Protein AF-T0V7M7-F1 (afdb_monomer)

pLDDT: mean 83.99, std 13.99, range [36.91, 98.12]

Mean predicted aligned error: 7.49 Å

Radius of gyration: 18.36 Å; Cα contacts (8 Å, |Δi|>4): 320; chains: 1; bounding box: 48×36×62 Å

Sequence (228 aa):
MPVDKNKKIEKILNAPTLNLLISVNSKTVDKVRDPITNQTSIHLETGTIHIENFDANKDYFKLRVLKMLDLLILLVGKKNQYRLSEEEAINCLVEFSIKQYAELMGKSKPASISTKKNVRRIIEEALSLLNDLSISTTEKRKSEIKEFKDMKLIEEFKCKKGVYTVQLTEKFVRYLITSYVTNFPLRLFKIDERSKNVYSLAKKLVYHQSINNNRKKKFMKSYQLNLY

Foldseek 3Di:
DADDPPDQKAKFQDFPVLLCLLVDDLVPFDWDADPPQRWIWTDDPFWIKIFRPDDSVDDLSQPLLSLLVRVLRRQQPVQDAAPDDPPDDGDQKGKDFLLRLCVLQVHPPSVDPVSSVVSVVSNVSSVVSLQRIFMWGWDDQPNDTDTQPGQRFWPDWDADPRMIMTGGDPSNSVSRRSGDMFIDRSCLSNDDSVPSVVSSVVSVVRVVVSVVVVVVVVVVVVVVVPPD

Nearest PDB structures (foldseek):
  7n85-assembly1_Y  TM=4.579E-01  e=3.543E+00  Saccharomyces cerevisiae
  8i8h-assembly1_B  TM=4.357E-01  e=2.979E+00  Streptosporangium roseum
  9hcj-assembly1_W0  TM=3.801E-01  e=4.213E+00  Dictyostelium discoideum
  5h4e-assembly1_A  TM=4.230E-01  e=8.927E+00  Clostridium beijerinckii NCIMB 8052

Solvent-accessible surface area (backbone atoms only — not comparable to full-atom values): 12870 Å² total; per-residue (Å²): 117,85,79,63,90,82,56,62,59,42,68,24,52,46,48,74,67,69,61,51,49,68,74,49,45,86,88,77,53,71,71,50,71,42,88,86,78,48,31,33,34,35,79,53,99,52,32,34,41,37,27,52,76,67,51,94,90,57,70,73,58,40,55,67,30,53,50,47,52,54,50,53,43,33,47,39,51,71,68,39,73,73,64,66,61,94,85,55,91,77,62,44,72,39,60,51,36,56,50,58,52,29,54,50,45,58,46,77,62,42,85,38,69,67,44,44,54,53,50,49,54,53,50,53,55,27,51,55,50,45,46,32,28,26,38,26,37,59,46,79,56,93,93,43,78,47,78,44,73,71,32,40,45,39,75,51,73,50,76,58,98,59,32,38,43,38,34,3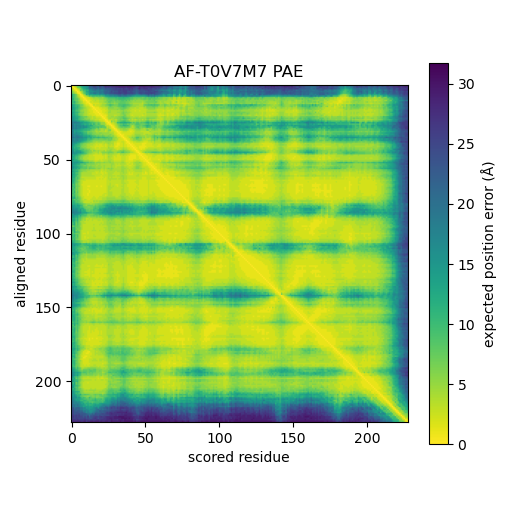6,26,64,66,37,49,55,56,40,38,65,32,50,79,31,71,39,54,54,67,62,54,44,56,59,73,92,43,51,66,57,53,44,52,53,53,51,50,44,50,54,52,39,53,52,54,53,50,54,52,49,55,58,53,56,59,66,70,74,74,120

Secondary structure (DSSP, 8-state):
-PPPTT-SEEEEEE-HHHHHTTT--TTTS--EE-TTT--EEEEETTEEEEETT--TT--TTSHHHHHHHHHHHHHHHHHS-SS--SSS----EEEEEHHHHHHHTT-S-TTSHHHHHHHHHHHHHHHHHHHTEEEEEEEEETTEEEEEEEEESEEEEEEETTEEEEEE-HHHHHHHHTSEEEEEEGGGGGS-GGGHHHHHHHHHHHHHHHHHHHHHHHHHHHHHTT--

Structure (mmCIF, N/CA/C/O backbone):
data_AF-T0V7M7-F1
#
_entry.id   AF-T0V7M7-F1
#
loop_
_atom_site.group_PDB
_atom_site.id
_atom_site.type_symbol
_atom_site.label_atom_id
_atom_site.label_alt_id
_atom_site.label_comp_id
_atom_site.label_asym_id
_atom_site.label_entity_id
_atom_site.label_seq_id
_atom_site.pdbx_PDB_ins_code
_atom_site.Cartn_x
_atom_site.Cartn_y
_atom_site.Cartn_z
_atom_site.occupancy
_atom_site.B_iso_or_equiv
_atom_site.auth_seq_id
_atom_site.auth_comp_id
_atom_site.auth_asym_id
_atom_site.auth_atom_id
_atom_site.pdbx_PDB_model_num
ATOM 1 N N . MET A 1 1 ? -14.628 7.558 -3.159 1.00 42.59 1 MET A N 1
ATOM 2 C CA . MET A 1 1 ? -15.731 6.831 -3.848 1.00 42.59 1 MET A CA 1
ATOM 3 C C . MET A 1 1 ? -16.141 5.607 -3.027 1.00 42.59 1 MET A C 1
ATOM 5 O O . MET A 1 1 ? -15.259 5.023 -2.405 1.00 42.59 1 MET A O 1
ATOM 9 N N . PRO A 1 2 ? -17.428 5.220 -2.962 1.00 46.72 2 PRO A N 1
ATOM 10 C CA . PRO A 1 2 ? -17.862 4.080 -2.158 1.00 46.72 2 PRO A CA 1
ATOM 11 C C . PRO A 1 2 ? -17.407 2.753 -2.781 1.00 46.72 2 PRO A C 1
ATOM 13 O O . PRO A 1 2 ? -17.473 2.551 -3.991 1.00 46.72 2 PRO A O 1
ATOM 16 N N . VAL A 1 3 ? -16.925 1.842 -1.939 1.00 53.56 3 VAL A N 1
ATOM 17 C CA . VAL A 1 3 ? -16.780 0.430 -2.297 1.00 53.56 3 VAL A CA 1
ATOM 18 C C . VAL A 1 3 ? -18.189 -0.165 -2.294 1.00 53.56 3 VAL A C 1
ATOM 20 O O . VAL A 1 3 ? -18.868 -0.100 -1.269 1.00 53.56 3 VAL A O 1
ATOM 23 N N . ASP A 1 4 ? -18.650 -0.680 -3.434 1.00 53.62 4 ASP A N 1
ATOM 24 C CA . ASP A 1 4 ? -19.973 -1.299 -3.552 1.00 53.62 4 ASP A CA 1
ATOM 25 C C . ASP A 1 4 ? -20.059 -2.529 -2.632 1.00 53.62 4 ASP A C 1
ATOM 27 O O . ASP A 1 4 ? -19.263 -3.465 -2.736 1.00 53.62 4 ASP A O 1
ATOM 31 N N . LYS A 1 5 ? -21.027 -2.514 -1.707 1.00 50.75 5 LYS A N 1
ATOM 32 C CA . LYS A 1 5 ? -21.219 -3.553 -0.685 1.00 50.75 5 LYS A CA 1
ATOM 33 C C . LYS A 1 5 ? -21.662 -4.893 -1.281 1.00 50.75 5 LYS A C 1
ATOM 35 O O . LYS A 1 5 ? -21.423 -5.928 -0.658 1.00 50.75 5 LYS A O 1
ATOM 40 N N . ASN A 1 6 ? -22.244 -4.884 -2.482 1.00 51.81 6 ASN A N 1
ATOM 41 C CA . ASN A 1 6 ? -22.719 -6.085 -3.173 1.00 51.81 6 ASN A CA 1
ATOM 42 C C . ASN A 1 6 ? -21.652 -6.700 -4.083 1.00 51.81 6 ASN A C 1
ATOM 44 O O . ASN A 1 6 ? -21.717 -7.886 -4.426 1.00 51.81 6 ASN A O 1
ATOM 48 N N . LYS A 1 7 ? -20.627 -5.924 -4.440 1.00 62.34 7 LYS A N 1
ATOM 49 C CA . LYS A 1 7 ? -19.586 -6.367 -5.355 1.00 62.34 7 LYS A CA 1
ATOM 50 C C . LYS A 1 7 ? -18.553 -7.214 -4.615 1.00 62.34 7 LYS A C 1
ATOM 52 O O . LYS A 1 7 ? -17.695 -6.727 -3.890 1.00 62.34 7 LYS A O 1
ATOM 57 N N . LYS A 1 8 ? -18.638 -8.535 -4.789 1.00 79.31 8 LYS A N 1
ATOM 58 C CA . LYS A 1 8 ? -17.753 -9.501 -4.107 1.00 79.31 8 LYS A CA 1
ATOM 59 C C . LYS A 1 8 ? -16.315 -9.486 -4.649 1.00 79.31 8 LYS A C 1
ATOM 61 O O . LYS A 1 8 ? -15.401 -9.915 -3.943 1.00 79.31 8 LYS A O 1
ATOM 66 N N . ILE A 1 9 ? -16.124 -9.011 -5.882 1.00 83.19 9 ILE A N 1
ATOM 67 C CA . ILE A 1 9 ? -14.866 -9.059 -6.636 1.00 83.19 9 ILE A CA 1
ATOM 68 C C . ILE A 1 9 ? -14.665 -7.729 -7.371 1.00 83.19 9 ILE A C 1
ATOM 70 O O . ILE A 1 9 ? -15.547 -7.287 -8.104 1.00 83.19 9 ILE A O 1
ATOM 74 N N . GLU A 1 10 ? -13.492 -7.122 -7.217 1.00 86.81 10 GLU A N 1
ATOM 75 C CA . GLU A 1 10 ? -13.081 -5.905 -7.925 1.00 86.81 10 GLU A CA 1
ATOM 76 C C . GLU A 1 10 ? -11.867 -6.161 -8.814 1.00 86.81 10 GLU A C 1
ATOM 78 O O . GLU A 1 10 ? -11.144 -7.131 -8.620 1.00 86.81 10 GLU A O 1
ATOM 83 N N . LYS A 1 11 ? -11.615 -5.290 -9.792 1.00 85.50 11 LYS A N 1
ATOM 84 C CA . LYS A 1 11 ? -10.356 -5.321 -10.545 1.00 85.50 11 LYS A CA 1
ATOM 85 C C . LYS A 1 11 ? -9.286 -4.554 -9.768 1.00 85.50 11 LYS A C 1
ATOM 87 O O . LYS A 1 11 ? -9.529 -3.423 -9.358 1.00 85.50 11 LYS A O 1
ATOM 92 N N . ILE A 1 12 ? -8.118 -5.161 -9.588 1.00 87.25 12 ILE A N 1
ATOM 93 C CA . ILE A 1 12 ? -6.934 -4.538 -8.989 1.00 87.25 12 ILE A CA 1
ATOM 94 C C . ILE A 1 12 ? -5.750 -4.636 -9.952 1.00 87.25 12 ILE A C 1
ATOM 96 O O . ILE A 1 12 ? -5.637 -5.597 -10.723 1.00 87.25 12 ILE A O 1
ATOM 100 N N . LEU A 1 13 ? -4.865 -3.646 -9.896 1.00 86.56 13 LEU A N 1
ATOM 101 C CA . LEU A 1 13 ? -3.589 -3.675 -10.599 1.00 86.56 13 LEU A CA 1
ATOM 102 C C . LEU A 1 13 ? -2.659 -4.666 -9.891 1.00 86.56 13 LEU A C 1
ATOM 104 O O . LEU A 1 13 ? -2.555 -4.682 -8.668 1.00 86.56 13 LEU A O 1
ATOM 108 N N . ASN A 1 14 ? -2.027 -5.535 -10.668 1.00 82.69 14 ASN A N 1
ATOM 109 C CA . ASN A 1 14 ? -1.188 -6.620 -10.189 1.00 82.69 14 ASN A CA 1
ATOM 110 C C . ASN A 1 14 ? 0.231 -6.451 -10.724 1.00 82.69 14 ASN A C 1
ATOM 112 O O . ASN A 1 14 ? 0.528 -6.832 -11.862 1.00 82.69 14 ASN A O 1
ATOM 116 N N . ALA A 1 15 ? 1.078 -5.890 -9.873 1.00 84.31 15 ALA A N 1
ATOM 117 C CA . ALA A 1 15 ? 2.491 -5.703 -10.121 1.00 84.31 15 ALA A CA 1
ATOM 118 C C . ALA A 1 15 ? 3.285 -6.853 -9.459 1.00 84.31 15 ALA A C 1
ATOM 120 O O . ALA A 1 15 ? 3.221 -6.980 -8.232 1.00 84.31 15 ALA A O 1
ATOM 121 N N . PRO A 1 16 ? 3.990 -7.706 -10.231 1.00 80.81 16 PRO A N 1
ATOM 122 C CA . PRO A 1 16 ? 4.686 -8.894 -9.728 1.00 80.81 16 PRO A CA 1
ATOM 123 C C . PRO A 1 16 ? 5.545 -8.651 -8.485 1.00 80.81 16 PRO A C 1
ATOM 125 O O . PRO A 1 16 ? 5.380 -9.362 -7.494 1.00 80.81 16 PRO A O 1
ATOM 128 N N . THR A 1 17 ? 6.378 -7.612 -8.486 1.00 85.62 17 THR A N 1
ATOM 129 C CA . THR A 1 17 ? 7.283 -7.324 -7.363 1.00 85.62 17 THR A CA 1
ATOM 130 C C . THR A 1 17 ? 6.529 -6.938 -6.089 1.00 85.62 17 THR A C 1
ATOM 132 O O . THR A 1 17 ? 6.938 -7.315 -4.992 1.00 85.62 17 THR A O 1
ATOM 135 N N . LEU A 1 18 ? 5.356 -6.295 -6.195 1.00 87.38 18 LEU A N 1
ATOM 136 C CA . LEU A 1 18 ? 4.535 -5.971 -5.016 1.00 87.38 18 LEU A CA 1
ATOM 137 C C . LEU A 1 18 ? 3.955 -7.219 -4.333 1.00 87.38 18 LEU A C 1
ATOM 139 O O . LEU A 1 18 ? 3.608 -7.184 -3.151 1.00 87.38 18 LEU A O 1
ATOM 143 N N . ASN A 1 19 ? 3.870 -8.340 -5.048 1.00 84.06 19 ASN A N 1
ATOM 144 C CA . ASN A 1 19 ? 3.378 -9.596 -4.485 1.00 84.06 19 ASN A CA 1
ATOM 145 C C . ASN A 1 19 ? 4.420 -10.270 -3.593 1.00 84.06 19 ASN A C 1
ATOM 147 O O . ASN A 1 19 ? 4.052 -10.994 -2.666 1.00 84.06 19 ASN A O 1
ATOM 151 N N . LEU A 1 20 ? 5.703 -9.996 -3.835 1.00 84.88 20 LEU A N 1
ATOM 152 C CA . LEU A 1 20 ? 6.812 -10.515 -3.039 1.00 84.88 20 LEU A CA 1
ATOM 153 C C . LEU A 1 20 ? 6.876 -9.866 -1.650 1.00 84.88 20 LEU A C 1
ATOM 155 O O . LEU A 1 20 ? 7.352 -10.495 -0.707 1.00 84.88 20 LEU A O 1
ATOM 159 N N . LEU A 1 21 ? 6.303 -8.666 -1.478 1.00 86.31 21 LEU A N 1
ATOM 160 C CA . LEU A 1 21 ? 6.247 -7.963 -0.186 1.00 86.31 21 LEU A CA 1
ATOM 161 C C . LEU A 1 21 ? 5.570 -8.788 0.915 1.00 86.31 21 LEU A C 1
ATOM 163 O O . LEU A 1 21 ? 5.859 -8.638 2.097 1.00 86.31 21 LEU A O 1
ATOM 167 N N . ILE A 1 22 ? 4.661 -9.683 0.531 1.00 81.69 22 ILE A N 1
ATOM 168 C CA . ILE A 1 22 ? 3.911 -10.528 1.460 1.00 81.69 22 ILE A CA 1
ATOM 169 C C . ILE A 1 22 ? 4.810 -11.597 2.098 1.00 81.69 22 ILE A C 1
ATOM 171 O O . ILE A 1 22 ? 4.582 -11.994 3.243 1.00 81.69 22 ILE A O 1
ATOM 175 N N . SER A 1 23 ? 5.807 -12.082 1.354 1.00 78.12 23 SER A N 1
ATOM 176 C CA . SER A 1 23 ? 6.786 -13.067 1.824 1.00 78.12 23 SER A CA 1
ATOM 177 C C . SER A 1 23 ? 7.929 -12.448 2.620 1.00 78.12 23 SER A C 1
ATOM 179 O O . SER A 1 23 ? 8.671 -13.189 3.259 1.00 78.12 23 SER A O 1
ATOM 181 N N . VAL A 1 24 ? 8.066 -11.119 2.627 1.00 82.75 24 VAL A N 1
ATOM 182 C CA . VAL A 1 24 ? 9.133 -10.464 3.382 1.00 82.75 24 VAL A CA 1
ATOM 183 C C . VAL A 1 24 ? 8.863 -10.605 4.876 1.00 82.75 24 VAL A C 1
ATOM 185 O O . VAL A 1 24 ? 7.857 -10.132 5.419 1.00 82.75 24 VAL A O 1
ATOM 188 N N . ASN A 1 25 ? 9.796 -11.263 5.554 1.00 75.50 25 ASN A N 1
ATOM 189 C CA . ASN A 1 25 ? 9.879 -11.272 7.000 1.00 75.50 25 ASN A CA 1
ATOM 190 C C . ASN A 1 25 ? 11.030 -10.358 7.417 1.00 75.50 25 ASN A C 1
ATOM 192 O O . ASN A 1 25 ? 12.201 -10.708 7.280 1.00 75.50 25 ASN A O 1
ATOM 196 N N . SER A 1 26 ? 10.682 -9.188 7.949 1.00 67.31 26 SER A N 1
ATOM 197 C CA . SER A 1 26 ? 11.634 -8.170 8.400 1.00 67.31 26 SER A CA 1
ATOM 198 C C . SER A 1 26 ? 12.638 -8.699 9.427 1.00 67.31 26 SER A C 1
ATOM 200 O O . SER A 1 26 ? 13.734 -8.160 9.521 1.00 67.31 26 SER A O 1
ATOM 202 N N . LYS A 1 27 ? 12.332 -9.780 10.154 1.00 68.56 27 LYS A N 1
ATOM 203 C CA . LYS A 1 27 ? 13.257 -10.377 11.129 1.00 68.56 27 LYS A CA 1
ATOM 204 C C . LYS A 1 27 ? 14.326 -11.269 10.507 1.00 68.56 27 LYS A C 1
ATOM 206 O O . LYS A 1 27 ? 15.411 -11.358 11.061 1.00 68.56 27 LYS A O 1
ATOM 211 N N . THR A 1 28 ? 14.023 -11.927 9.392 1.00 69.12 28 THR A N 1
ATOM 212 C CA . THR A 1 28 ? 14.885 -12.978 8.823 1.00 69.12 28 THR A CA 1
ATOM 213 C C . THR A 1 28 ? 15.477 -12.608 7.475 1.00 69.12 28 THR A C 1
ATOM 215 O O . THR A 1 28 ? 16.333 -13.329 6.987 1.00 69.12 28 THR A O 1
ATOM 218 N N . VAL A 1 29 ? 14.996 -11.538 6.842 1.00 79.50 29 VAL A N 1
ATOM 219 C CA . VAL A 1 29 ? 15.519 -11.107 5.548 1.00 79.50 29 VAL A CA 1
ATOM 220 C C . VAL A 1 29 ? 16.840 -10.365 5.718 1.00 79.50 29 VAL A C 1
ATOM 222 O O . VAL A 1 29 ? 16.970 -9.537 6.633 1.00 79.50 29 VAL A O 1
ATOM 225 N N . ASP A 1 30 ? 17.779 -10.638 4.817 1.00 81.50 30 ASP A N 1
ATOM 226 C CA . ASP A 1 30 ? 19.033 -9.901 4.716 1.00 81.50 30 ASP A CA 1
ATOM 227 C C . ASP A 1 30 ? 18.761 -8.431 4.395 1.00 81.50 30 ASP A C 1
ATOM 229 O O . ASP A 1 30 ? 17.863 -8.083 3.619 1.00 81.50 30 ASP A O 1
ATOM 233 N N . LYS A 1 31 ? 19.523 -7.560 5.054 1.00 86.88 31 LYS A N 1
ATOM 234 C CA . LYS A 1 31 ? 19.388 -6.107 4.963 1.00 86.88 31 LYS A CA 1
ATOM 235 C C . LYS A 1 31 ? 20.749 -5.506 4.693 1.00 86.88 31 LYS A C 1
ATOM 237 O O . LYS A 1 31 ? 21.703 -5.802 5.407 1.00 86.88 31 LYS A O 1
ATOM 242 N N . VAL A 1 32 ? 20.805 -4.612 3.718 1.00 88.56 32 VAL A N 1
ATOM 243 C CA . VAL A 1 32 ? 21.997 -3.821 3.421 1.00 88.56 32 VAL A CA 1
ATOM 244 C C . VAL A 1 32 ? 21.699 -2.380 3.799 1.00 88.56 32 VAL A C 1
ATOM 246 O O . VAL A 1 32 ? 20.772 -1.783 3.255 1.00 88.56 32 VAL A O 1
ATOM 249 N N . ARG A 1 33 ? 22.442 -1.826 4.757 1.00 87.56 33 ARG A N 1
ATOM 250 C CA . ARG A 1 33 ? 22.297 -0.425 5.163 1.00 87.56 33 ARG A CA 1
ATOM 251 C C . ARG A 1 33 ? 23.349 0.415 4.458 1.00 87.56 33 ARG A C 1
ATOM 253 O O . ARG A 1 33 ? 24.537 0.135 4.588 1.00 87.56 33 ARG A O 1
ATOM 260 N N . ASP A 1 34 ? 22.903 1.446 3.759 1.00 85.94 34 ASP A N 1
ATOM 261 C CA . ASP A 1 34 ? 23.775 2.482 3.228 1.00 85.94 34 ASP A CA 1
ATOM 262 C C . ASP A 1 34 ? 24.102 3.481 4.358 1.00 85.94 34 ASP A C 1
ATOM 264 O O . ASP A 1 34 ? 23.186 4.100 4.917 1.00 85.94 34 ASP A O 1
ATOM 268 N N . PRO A 1 35 ? 25.382 3.628 4.748 1.00 79.31 35 PRO A N 1
ATOM 269 C CA . PRO A 1 35 ? 25.781 4.516 5.834 1.00 79.31 35 PRO A CA 1
ATOM 270 C C . PRO A 1 35 ? 25.652 6.005 5.483 1.00 79.31 35 PRO A C 1
ATOM 272 O O . PRO A 1 35 ? 25.585 6.822 6.398 1.00 79.31 35 PRO A O 1
ATOM 275 N N . ILE A 1 36 ? 25.611 6.366 4.196 1.00 81.62 36 ILE A N 1
ATOM 276 C CA . ILE A 1 36 ? 25.559 7.759 3.731 1.00 81.62 36 ILE A CA 1
ATOM 277 C C . ILE A 1 36 ? 24.113 8.249 3.705 1.00 81.62 36 ILE A C 1
ATOM 279 O O . ILE A 1 36 ? 23.797 9.310 4.237 1.00 81.62 36 ILE A O 1
ATOM 283 N N . THR A 1 37 ? 23.219 7.466 3.103 1.00 80.06 37 THR A N 1
ATOM 284 C CA . THR A 1 37 ? 21.803 7.840 2.943 1.00 80.06 37 THR A CA 1
ATOM 285 C C . THR A 1 37 ? 20.927 7.397 4.114 1.00 80.06 37 THR A C 1
ATOM 287 O O . THR A 1 37 ? 19.758 7.771 4.192 1.00 80.06 37 THR A O 1
ATOM 290 N N . ASN A 1 38 ? 21.471 6.586 5.031 1.00 81.19 38 ASN A N 1
ATOM 291 C CA . ASN A 1 38 ? 20.732 5.907 6.098 1.00 81.19 38 ASN A CA 1
ATOM 292 C C . ASN A 1 38 ? 19.572 5.024 5.583 1.00 81.19 38 ASN A C 1
ATOM 294 O O . ASN A 1 38 ? 18.648 4.673 6.325 1.00 81.19 38 ASN A O 1
ATOM 298 N N . GLN A 1 39 ? 19.616 4.655 4.305 1.00 87.81 39 GLN A N 1
ATOM 299 C CA . GLN A 1 39 ? 18.616 3.825 3.658 1.00 87.81 39 GLN A CA 1
ATOM 300 C C . GLN A 1 39 ? 18.927 2.348 3.913 1.00 87.81 39 GLN A C 1
ATOM 302 O O . GLN A 1 39 ? 20.074 1.910 3.836 1.00 87.81 39 GLN A O 1
ATOM 307 N N . THR A 1 40 ? 17.901 1.554 4.215 1.00 92.00 40 THR A N 1
ATOM 308 C CA . THR A 1 40 ? 18.038 0.094 4.327 1.00 92.00 40 THR A CA 1
ATOM 309 C C . THR A 1 40 ? 17.387 -0.587 3.139 1.00 92.00 40 THR A C 1
ATOM 311 O O . THR A 1 40 ? 16.206 -0.385 2.873 1.00 92.00 40 THR A O 1
ATOM 314 N N . SER A 1 41 ? 18.153 -1.422 2.449 1.00 92.75 41 SER A N 1
ATOM 315 C CA . SER A 1 41 ? 17.731 -2.165 1.269 1.00 92.75 41 SER A CA 1
ATOM 316 C C . SER A 1 41 ? 17.480 -3.633 1.603 1.00 92.75 41 SER A C 1
ATOM 318 O O . SER A 1 41 ? 18.259 -4.264 2.319 1.00 92.75 41 SER A O 1
ATOM 320 N N . ILE A 1 42 ? 16.390 -4.176 1.066 1.00 91.56 42 ILE A N 1
ATOM 321 C CA . ILE A 1 42 ? 16.010 -5.587 1.143 1.00 91.56 42 ILE A CA 1
ATOM 322 C C . ILE A 1 42 ? 15.926 -6.118 -0.285 1.00 91.56 42 ILE A C 1
ATOM 324 O O . ILE A 1 42 ? 15.065 -5.688 -1.058 1.00 91.56 42 ILE A O 1
ATOM 328 N N . HIS A 1 43 ? 16.803 -7.058 -0.628 1.00 89.31 43 HIS A N 1
ATOM 329 C CA . HIS A 1 43 ? 16.806 -7.687 -1.944 1.00 89.31 43 HIS A CA 1
ATOM 330 C C . HIS A 1 43 ? 15.721 -8.766 -2.038 1.00 89.31 43 HIS A C 1
ATOM 332 O O . HIS A 1 43 ? 15.555 -9.602 -1.151 1.00 89.31 43 HIS A O 1
ATOM 338 N N . LEU A 1 44 ? 14.966 -8.721 -3.130 1.00 85.38 44 LEU A N 1
ATOM 339 C CA . LEU A 1 44 ? 13.956 -9.692 -3.533 1.00 85.38 44 LEU A CA 1
ATOM 340 C C . LEU A 1 44 ? 14.413 -10.376 -4.826 1.00 85.38 44 LEU A C 1
ATOM 342 O O . LEU A 1 44 ? 15.324 -9.907 -5.501 1.00 85.38 44 LEU A O 1
ATOM 346 N N . GLU A 1 45 ? 13.715 -11.436 -5.233 1.00 81.81 45 GLU A N 1
ATOM 347 C CA . GLU A 1 45 ? 14.017 -12.154 -6.482 1.00 81.81 45 GLU A CA 1
ATOM 348 C C . GLU A 1 45 ? 13.992 -11.256 -7.734 1.00 81.81 45 GLU A C 1
ATOM 350 O O . GLU A 1 45 ? 14.785 -11.453 -8.649 1.00 81.81 45 GLU A O 1
ATOM 355 N N . THR A 1 46 ? 13.082 -10.276 -7.796 1.00 82.19 46 THR A N 1
ATOM 356 C CA . THR A 1 46 ? 12.862 -9.431 -8.991 1.00 82.19 46 THR A CA 1
ATOM 357 C C . THR A 1 46 ? 13.010 -7.931 -8.724 1.00 82.19 46 THR A C 1
ATOM 359 O O . THR A 1 46 ? 12.583 -7.102 -9.533 1.00 82.19 46 THR A O 1
ATOM 362 N N . GLY A 1 47 ? 13.572 -7.545 -7.580 1.00 87.06 47 GLY A N 1
ATOM 363 C CA . GLY A 1 47 ? 13.713 -6.139 -7.217 1.00 87.06 47 GLY A CA 1
ATOM 364 C C . GLY A 1 47 ? 14.318 -5.924 -5.839 1.00 87.06 47 GLY A C 1
ATOM 365 O O . GLY A 1 47 ? 14.691 -6.864 -5.151 1.00 87.06 47 GLY A O 1
ATOM 366 N N . THR A 1 48 ? 14.372 -4.670 -5.424 1.00 91.50 48 THR A N 1
ATOM 367 C CA . THR A 1 48 ? 14.883 -4.241 -4.127 1.00 91.50 48 THR A CA 1
ATOM 368 C C . THR A 1 48 ? 13.865 -3.299 -3.505 1.00 91.50 48 THR A C 1
ATOM 370 O O . THR A 1 48 ? 13.347 -2.403 -4.171 1.00 91.50 48 THR A O 1
ATOM 373 N N . ILE A 1 49 ? 13.557 -3.512 -2.232 1.00 92.75 49 ILE A N 1
ATOM 374 C CA . ILE A 1 49 ? 12.795 -2.554 -1.433 1.00 92.75 49 ILE A CA 1
ATOM 375 C C . ILE A 1 49 ? 13.805 -1.693 -0.707 1.00 92.75 49 ILE A C 1
ATOM 377 O O . ILE A 1 49 ? 14.714 -2.235 -0.079 1.00 92.75 49 ILE A O 1
ATOM 381 N N . HIS A 1 50 ? 13.606 -0.388 -0.727 1.00 93.62 50 HIS A N 1
ATOM 382 C CA . HIS A 1 50 ? 14.376 0.523 0.088 1.00 93.62 50 HIS A CA 1
ATOM 383 C C . HIS A 1 50 ? 13.482 1.151 1.153 1.00 93.62 50 HIS A C 1
ATOM 385 O O . HIS A 1 50 ? 12.312 1.455 0.914 1.00 93.62 50 HIS A O 1
ATOM 391 N N . ILE A 1 51 ? 14.036 1.289 2.351 1.00 92.94 51 ILE A N 1
ATOM 392 C CA . ILE A 1 51 ? 13.373 1.843 3.524 1.00 92.94 51 ILE A CA 1
ATOM 393 C C . ILE A 1 51 ? 14.187 3.051 3.972 1.00 92.94 51 ILE A C 1
ATOM 395 O O . ILE A 1 51 ? 15.309 2.903 4.469 1.00 92.94 51 ILE A O 1
ATOM 399 N N . GLU A 1 52 ? 13.626 4.240 3.781 1.00 90.12 52 GLU A N 1
ATOM 400 C CA . GLU A 1 52 ? 14.131 5.474 4.374 1.00 90.12 52 GLU A CA 1
ATOM 401 C C . GLU A 1 52 ? 13.956 5.400 5.900 1.00 90.12 52 GLU A C 1
ATOM 403 O O . GLU A 1 52 ? 12.932 4.931 6.395 1.00 90.12 52 GLU A O 1
ATOM 408 N N . ASN A 1 53 ? 14.948 5.866 6.666 1.00 83.81 53 ASN A N 1
ATOM 409 C CA . ASN A 1 53 ? 14.865 5.946 8.133 1.00 83.81 53 ASN A CA 1
ATOM 410 C C . ASN A 1 53 ? 14.455 4.623 8.808 1.00 83.81 53 ASN A C 1
ATOM 412 O O . ASN A 1 53 ? 13.562 4.591 9.661 1.00 83.81 53 ASN A O 1
ATOM 416 N N . PHE A 1 54 ? 15.096 3.521 8.411 1.00 86.75 54 PHE A N 1
ATOM 417 C CA . PHE A 1 54 ? 14.779 2.193 8.929 1.00 86.75 54 PHE A CA 1
ATOM 418 C C . PHE A 1 54 ? 14.849 2.126 10.460 1.00 86.75 54 PHE A C 1
ATOM 420 O O . PHE A 1 54 ? 15.882 2.403 11.071 1.00 86.75 54 PHE A O 1
ATOM 427 N N . ASP A 1 55 ? 13.751 1.680 11.066 1.00 86.25 55 ASP A N 1
ATOM 428 C CA . ASP A 1 55 ? 13.646 1.400 12.494 1.00 86.25 55 ASP A CA 1
ATOM 429 C C . ASP A 1 55 ? 13.436 -0.102 12.711 1.00 86.25 55 ASP A C 1
ATOM 431 O O . ASP A 1 55 ? 12.408 -0.667 12.331 1.00 86.25 55 ASP A O 1
ATOM 435 N N . ALA A 1 56 ? 14.404 -0.748 13.362 1.00 83.81 56 ALA A N 1
ATOM 436 C CA . ALA A 1 56 ? 14.371 -2.181 13.646 1.00 83.81 56 ALA A CA 1
ATOM 437 C C . ALA A 1 56 ? 13.185 -2.607 14.536 1.00 83.81 56 ALA A C 1
ATOM 439 O O . ALA A 1 56 ? 12.811 -3.781 14.538 1.00 83.81 56 ALA A O 1
ATOM 440 N N . ASN A 1 57 ? 12.564 -1.671 15.263 1.00 86.31 57 ASN A N 1
ATOM 441 C CA . ASN A 1 57 ? 11.385 -1.933 16.092 1.00 86.31 57 ASN A CA 1
ATOM 442 C C . ASN A 1 57 ? 10.073 -1.891 15.294 1.00 86.31 57 ASN A C 1
ATOM 444 O O . ASN A 1 57 ? 9.023 -2.308 15.796 1.00 86.31 57 ASN A O 1
ATOM 448 N N . LYS A 1 58 ? 10.102 -1.391 14.052 1.00 88.56 58 LYS A N 1
ATOM 449 C CA . LYS A 1 58 ? 8.931 -1.303 13.180 1.00 88.56 58 LYS A CA 1
ATOM 450 C C . LYS A 1 58 ? 8.851 -2.517 12.259 1.00 88.56 58 LYS A C 1
ATOM 452 O O . LYS A 1 58 ? 9.789 -2.873 11.555 1.00 88.56 58 LYS A O 1
ATOM 457 N N . ASP A 1 59 ? 7.664 -3.118 12.192 1.00 88.44 59 ASP A N 1
ATOM 458 C CA . ASP A 1 59 ? 7.348 -4.101 11.154 1.00 88.44 59 ASP A CA 1
ATOM 459 C C . ASP A 1 59 ? 6.693 -3.414 9.947 1.00 88.44 59 ASP A C 1
ATOM 461 O O . ASP A 1 59 ? 5.482 -3.161 9.942 1.00 88.44 59 ASP A O 1
ATOM 465 N N . TYR A 1 60 ? 7.503 -3.118 8.928 1.00 89.81 60 TYR A N 1
ATOM 466 C CA . TYR A 1 60 ? 7.086 -2.493 7.665 1.00 89.81 60 TYR A CA 1
ATOM 467 C C . TYR A 1 60 ? 6.200 -3.409 6.800 1.00 89.81 60 TYR A C 1
ATOM 469 O O . TYR A 1 60 ? 5.440 -2.920 5.970 1.00 89.81 60 TYR A O 1
ATOM 477 N N . PHE A 1 61 ? 6.220 -4.731 7.021 1.00 89.75 61 PHE A N 1
ATOM 478 C CA . PHE A 1 61 ? 5.486 -5.713 6.203 1.00 89.75 61 PHE A CA 1
ATOM 479 C C . PHE A 1 61 ? 4.426 -6.481 7.005 1.00 89.75 61 PHE A C 1
ATOM 481 O O . PHE A 1 61 ? 4.023 -7.601 6.657 1.00 89.75 61 PHE A O 1
ATOM 488 N N . LYS A 1 62 ? 3.932 -5.887 8.097 1.00 89.62 62 LYS A N 1
ATOM 489 C CA . LYS A 1 62 ? 2.761 -6.402 8.817 1.00 89.62 62 LYS A CA 1
ATOM 490 C C . LYS A 1 62 ? 1.502 -6.320 7.959 1.00 89.62 62 LYS A C 1
ATOM 492 O O . LYS A 1 62 ? 1.359 -5.468 7.080 1.00 89.62 62 LYS A O 1
ATOM 497 N N . LEU A 1 63 ? 0.530 -7.177 8.268 1.00 90.31 63 LEU A N 1
ATOM 498 C CA . LEU A 1 63 ? -0.628 -7.387 7.400 1.00 90.31 63 LEU A CA 1
ATOM 499 C C . LEU A 1 63 ? -1.432 -6.107 7.106 1.00 90.31 63 LEU A C 1
ATOM 501 O O . LEU A 1 63 ? -1.871 -5.905 5.977 1.00 90.31 63 LEU A O 1
ATOM 505 N N . ARG A 1 64 ? -1.609 -5.221 8.094 1.00 91.88 64 ARG A N 1
ATOM 506 C CA . ARG A 1 64 ? -2.337 -3.951 7.910 1.00 91.88 64 ARG A CA 1
ATOM 507 C C . ARG A 1 64 ? -1.671 -3.002 6.908 1.00 91.88 64 ARG A C 1
ATOM 509 O O . ARG A 1 64 ? -2.385 -2.297 6.201 1.00 91.88 64 ARG A O 1
ATOM 516 N N . VAL A 1 65 ? -0.338 -3.015 6.817 1.00 94.19 65 VAL A N 1
ATOM 517 C CA . VAL A 1 65 ? 0.427 -2.183 5.873 1.00 94.19 65 VAL A CA 1
ATOM 518 C C . VAL A 1 65 ? 0.219 -2.706 4.457 1.00 94.19 65 VAL A C 1
ATOM 520 O O . VAL A 1 65 ? -0.171 -1.958 3.567 1.00 94.19 65 VAL A O 1
ATOM 523 N N . LEU A 1 66 ? 0.3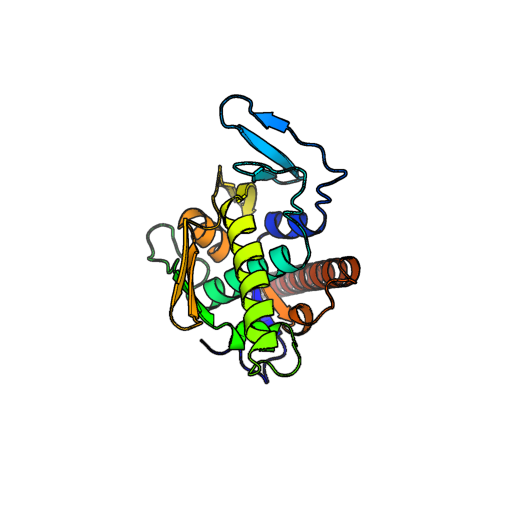44 -4.024 4.278 1.00 92.44 66 LEU A N 1
ATOM 524 C CA . LEU A 1 66 ? 0.101 -4.684 2.993 1.00 92.44 66 LEU A CA 1
ATOM 525 C C . LEU A 1 66 ? -1.343 -4.485 2.505 1.00 92.44 66 LEU A C 1
ATOM 527 O O . LEU A 1 66 ? -1.572 -4.214 1.331 1.00 92.44 66 LEU A O 1
ATOM 531 N N . LYS A 1 67 ? -2.325 -4.553 3.411 1.00 93.50 67 LYS A N 1
ATOM 532 C CA . LYS A 1 67 ? -3.723 -4.242 3.087 1.00 93.50 67 LYS A CA 1
ATOM 533 C C . LYS A 1 67 ? -3.936 -2.773 2.738 1.00 93.50 67 LYS A C 1
ATOM 535 O O . LYS A 1 67 ? -4.762 -2.478 1.882 1.00 93.50 67 LYS A O 1
ATOM 540 N N . MET A 1 68 ? -3.239 -1.850 3.398 1.00 96.25 68 MET A N 1
ATOM 541 C CA . MET A 1 68 ? -3.301 -0.438 3.023 1.00 96.25 68 MET A CA 1
ATOM 542 C C . MET A 1 68 ? -2.763 -0.242 1.605 1.00 96.25 68 MET A C 1
ATOM 544 O O . MET A 1 68 ? -3.436 0.381 0.791 1.00 96.25 68 MET A O 1
ATOM 548 N N . LEU A 1 69 ? -1.622 -0.852 1.280 1.00 95.56 69 LEU A N 1
ATOM 549 C CA . LEU A 1 69 ? -1.066 -0.831 -0.071 1.00 95.56 69 LEU A CA 1
ATOM 550 C C . LEU A 1 69 ? -2.072 -1.369 -1.102 1.00 95.56 69 LEU A C 1
ATOM 552 O O . LEU A 1 69 ? -2.350 -0.701 -2.093 1.00 95.56 69 LEU A O 1
ATOM 556 N N . ASP A 1 70 ? -2.692 -2.521 -0.833 1.00 93.75 70 ASP A N 1
ATOM 557 C CA . ASP A 1 70 ? -3.708 -3.104 -1.720 1.00 93.75 70 ASP A CA 1
ATOM 558 C C . ASP A 1 70 ? -4.940 -2.192 -1.891 1.00 93.75 70 ASP A C 1
ATOM 560 O O . ASP A 1 70 ? -5.507 -2.104 -2.982 1.00 93.75 70 ASP A O 1
ATOM 564 N N . LEU A 1 71 ? -5.348 -1.465 -0.845 1.00 95.25 71 LEU A N 1
ATOM 565 C CA . LEU A 1 71 ? -6.408 -0.459 -0.945 1.00 95.25 71 LEU A CA 1
ATOM 566 C C . LEU A 1 71 ? -5.992 0.717 -1.841 1.00 95.25 71 LEU A C 1
ATOM 568 O O . LEU A 1 71 ? -6.782 1.129 -2.690 1.00 95.25 71 LEU A O 1
ATOM 572 N N . LEU A 1 72 ? -4.781 1.254 -1.677 1.00 95.94 72 LEU A N 1
ATOM 573 C CA . LEU A 1 72 ? -4.289 2.363 -2.504 1.00 95.94 72 LEU A CA 1
ATOM 574 C C . LEU A 1 72 ? -4.236 1.954 -3.981 1.00 95.94 72 LEU A C 1
ATOM 576 O O . LEU A 1 72 ? -4.765 2.666 -4.833 1.00 95.94 72 LEU A O 1
ATOM 580 N N . ILE A 1 73 ? -3.716 0.759 -4.276 1.00 94.38 73 ILE A N 1
ATOM 581 C CA . ILE A 1 73 ? -3.669 0.198 -5.633 1.00 94.38 73 ILE A CA 1
ATOM 582 C C . ILE A 1 73 ? -5.081 0.035 -6.217 1.00 94.38 73 ILE A C 1
ATOM 584 O O . ILE A 1 73 ? -5.323 0.373 -7.380 1.00 94.38 73 ILE A O 1
ATOM 588 N N . LEU A 1 74 ? -6.033 -0.456 -5.417 1.00 93.31 74 LEU A N 1
ATOM 589 C CA . LEU A 1 74 ? -7.435 -0.567 -5.822 1.00 93.31 74 LEU A CA 1
ATOM 590 C C . LEU A 1 74 ? -8.031 0.805 -6.176 1.00 93.31 74 LEU A C 1
ATOM 592 O O . LEU A 1 74 ? -8.753 0.918 -7.165 1.00 93.31 74 LEU A O 1
ATOM 596 N N . LEU A 1 75 ? -7.747 1.842 -5.385 1.00 93.56 75 LEU A N 1
ATOM 597 C CA . LEU A 1 75 ? -8.252 3.196 -5.629 1.00 93.56 75 LEU A CA 1
ATOM 598 C C . LEU A 1 75 ? -7.617 3.832 -6.873 1.00 93.56 75 LEU A C 1
ATOM 600 O O . LEU A 1 75 ? -8.342 4.427 -7.670 1.00 93.56 75 LEU A O 1
ATOM 604 N N . VAL A 1 76 ? -6.311 3.640 -7.090 1.00 93.19 76 VAL A N 1
ATOM 605 C CA . VAL A 1 76 ? -5.618 4.056 -8.324 1.00 93.19 76 VAL A CA 1
ATOM 606 C C . VAL A 1 76 ? -6.278 3.428 -9.542 1.00 93.19 76 VAL A C 1
ATOM 608 O O . VAL A 1 76 ? -6.630 4.136 -10.485 1.00 93.19 76 VAL A O 1
ATOM 611 N N . GLY A 1 77 ? -6.515 2.114 -9.499 1.00 89.81 77 GLY A N 1
ATOM 612 C CA . GLY A 1 77 ? -7.134 1.376 -10.597 1.00 89.81 77 GLY A CA 1
ATOM 613 C C . GLY A 1 77 ? -8.590 1.755 -10.879 1.00 89.81 77 GLY A C 1
ATOM 614 O O . GLY A 1 77 ? -9.099 1.377 -11.930 1.00 89.81 77 GLY A O 1
ATOM 615 N N . LYS A 1 78 ? -9.263 2.475 -9.968 1.00 88.75 78 LYS A N 1
ATOM 616 C CA . LYS A 1 78 ? -10.605 3.044 -10.184 1.00 88.75 78 LYS A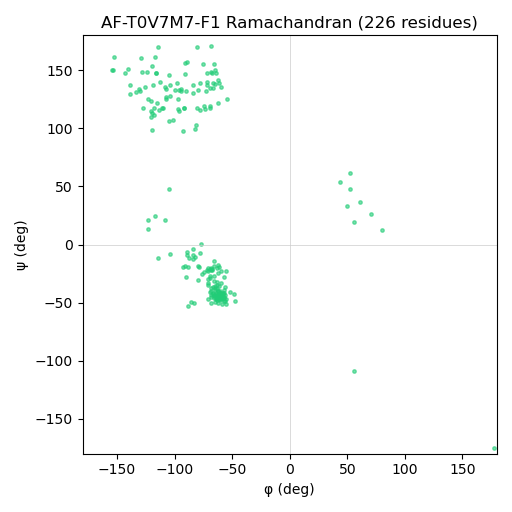 CA 1
ATOM 617 C C . LYS A 1 78 ? -10.573 4.451 -10.777 1.00 88.75 78 LYS A C 1
ATOM 619 O O . LYS A 1 78 ? -11.544 4.840 -11.417 1.00 88.75 78 LYS A O 1
ATOM 624 N N . LYS A 1 79 ? -9.507 5.215 -10.525 1.00 88.88 79 LYS A N 1
ATOM 625 C CA . LYS A 1 79 ? -9.365 6.603 -10.989 1.00 88.88 79 LYS A CA 1
ATOM 626 C C . LYS A 1 79 ? -8.645 6.734 -12.328 1.00 88.88 79 LYS A C 1
ATOM 628 O O . LYS A 1 79 ? -8.774 7.768 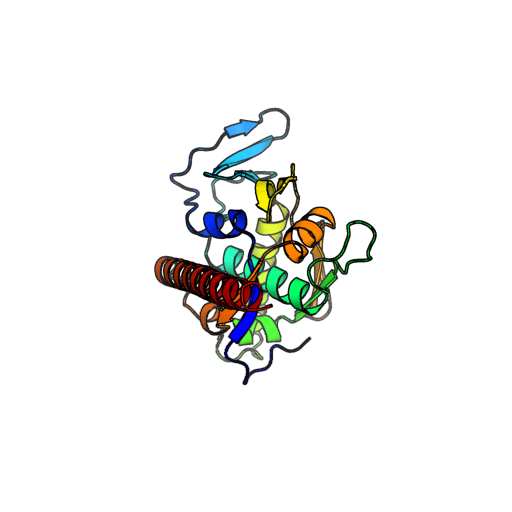-12.969 1.00 88.88 79 LYS A O 1
ATOM 633 N N . ASN A 1 80 ? -7.896 5.713 -12.732 1.00 87.69 80 ASN A N 1
ATOM 634 C CA . ASN A 1 80 ? -7.063 5.745 -13.927 1.00 87.69 80 ASN A CA 1
ATOM 635 C C . ASN A 1 80 ? -7.526 4.723 -14.961 1.00 87.69 80 ASN A C 1
ATOM 637 O O . ASN A 1 80 ? -7.992 3.634 -14.614 1.00 87.69 80 ASN A O 1
ATOM 641 N N . GLN A 1 81 ? -7.342 5.063 -16.234 1.00 82.44 81 GLN A N 1
ATOM 642 C CA . GLN A 1 81 ? -7.444 4.098 -17.320 1.00 82.44 81 GLN A CA 1
ATOM 643 C C . GLN A 1 81 ? -6.195 3.205 -17.352 1.00 82.44 81 GLN A C 1
ATOM 645 O O . GLN A 1 81 ? -5.129 3.552 -16.841 1.00 82.44 81 GLN A O 1
ATOM 650 N N . TYR A 1 82 ? -6.341 2.009 -17.917 1.00 80.31 82 TYR A N 1
ATOM 651 C CA . TYR A 1 82 ? -5.255 1.034 -17.983 1.00 80.31 82 TYR A CA 1
ATOM 652 C C . TYR A 1 82 ? -4.458 1.192 -19.271 1.00 80.31 82 TYR A C 1
ATOM 654 O O . TYR A 1 82 ? -5.050 1.398 -20.326 1.00 80.31 82 TYR A O 1
ATOM 662 N N . ARG A 1 83 ? -3.145 0.928 -19.197 1.00 72.50 83 ARG A N 1
ATOM 663 C CA . ARG A 1 83 ? -2.232 0.917 -20.358 1.00 72.50 83 ARG A CA 1
ATOM 664 C C . ARG A 1 83 ? -2.138 2.257 -21.087 1.00 72.50 83 ARG A C 1
ATOM 666 O O . ARG A 1 83 ? -2.011 2.267 -22.308 1.00 72.50 83 ARG A O 1
ATOM 673 N N . LEU A 1 84 ? -2.180 3.334 -20.318 1.00 74.50 84 LEU A N 1
ATOM 674 C CA . LEU A 1 84 ? -1.890 4.664 -20.822 1.00 74.50 84 LEU A CA 1
ATOM 675 C C . LEU A 1 84 ? -0.419 4.770 -21.260 1.00 74.50 84 LEU A C 1
ATOM 677 O O . LEU A 1 84 ? 0.446 4.064 -20.720 1.00 74.50 84 LEU A O 1
ATOM 681 N N . SER A 1 85 ? -0.157 5.621 -22.248 1.00 70.81 85 SER A N 1
ATOM 682 C CA . SER A 1 85 ? 1.182 6.028 -22.666 1.00 70.81 85 SER A CA 1
ATOM 683 C C . SER A 1 85 ? 1.856 6.881 -21.581 1.00 70.81 85 SER A C 1
ATOM 685 O O . SER A 1 85 ? 1.250 7.262 -20.575 1.00 70.81 85 SER A O 1
ATOM 687 N N . GLU A 1 86 ? 3.147 7.163 -21.750 1.00 72.69 86 GLU A N 1
ATOM 688 C CA . GLU A 1 86 ? 3.895 7.998 -20.799 1.00 72.69 86 GLU A CA 1
ATOM 689 C C . GLU A 1 86 ? 3.461 9.470 -20.834 1.00 72.69 86 GLU A C 1
ATOM 691 O O . GLU A 1 86 ? 3.608 10.170 -19.840 1.00 72.69 86 GLU A O 1
ATOM 696 N N . GLU A 1 87 ? 2.844 9.916 -21.924 1.00 74.81 87 GLU A N 1
ATOM 697 C CA . GLU A 1 87 ? 2.407 11.304 -22.123 1.00 74.81 87 GLU A CA 1
ATOM 698 C C . GLU A 1 87 ? 0.995 11.564 -21.583 1.00 74.81 87 GLU A C 1
ATOM 700 O O . GLU A 1 87 ? 0.609 12.704 -21.328 1.00 74.81 87 GLU A O 1
ATOM 705 N N . GLU A 1 88 ? 0.208 10.508 -21.380 1.00 82.62 88 GLU A N 1
ATOM 706 C CA . GLU A 1 88 ? -1.158 10.639 -20.895 1.00 82.62 88 GLU A CA 1
ATOM 707 C C . GLU A 1 88 ? -1.196 11.036 -19.415 1.00 82.62 88 GLU A C 1
ATOM 709 O O . GLU A 1 88 ? -0.425 10.547 -18.578 1.00 82.62 88 GLU A O 1
ATOM 714 N N . ALA A 1 89 ? -2.134 11.932 -19.099 1.00 85.75 89 ALA A N 1
ATOM 715 C CA . ALA A 1 89 ? -2.354 12.422 -17.749 1.00 85.75 89 ALA A CA 1
ATOM 716 C C . ALA A 1 89 ? -2.868 11.300 -16.838 1.00 85.75 89 ALA A C 1
ATOM 718 O O . ALA A 1 89 ? -3.797 10.562 -17.177 1.00 85.75 89 ALA A O 1
ATOM 719 N N . ILE A 1 90 ? -2.290 11.215 -15.642 1.00 91.69 90 ILE A N 1
ATOM 720 C CA . ILE A 1 90 ? -2.660 10.232 -14.624 1.00 91.69 90 ILE A CA 1
ATOM 721 C C . ILE A 1 90 ? -3.140 10.934 -13.356 1.00 91.69 90 ILE A C 1
ATOM 723 O O . ILE A 1 90 ? -2.753 12.057 -13.040 1.00 91.69 90 ILE A O 1
ATOM 727 N N . ASN A 1 91 ? -3.986 10.249 -12.598 1.00 92.62 91 ASN A N 1
ATOM 728 C CA . ASN A 1 91 ? -4.466 10.700 -11.306 1.00 92.62 91 ASN A CA 1
ATOM 729 C C . ASN A 1 91 ? -3.707 9.990 -10.182 1.00 92.62 91 ASN A C 1
ATOM 731 O O . ASN A 1 91 ? -3.943 8.808 -9.901 1.00 92.62 91 ASN A O 1
ATOM 735 N N . CYS A 1 92 ? -2.832 10.742 -9.523 1.00 95.62 92 CYS A N 1
ATOM 736 C CA . CYS A 1 92 ? -2.041 10.283 -8.385 1.00 95.62 92 CYS A CA 1
ATOM 737 C C . CYS A 1 92 ? -2.739 10.446 -7.029 1.00 95.62 92 CYS A C 1
ATOM 739 O O . CYS A 1 92 ? -2.293 9.887 -6.026 1.00 95.62 92 CYS A O 1
ATOM 741 N N . LEU A 1 93 ? -3.852 11.179 -6.989 1.00 96.81 93 LEU A N 1
ATOM 742 C CA . LEU A 1 93 ? -4.551 11.523 -5.762 1.00 96.81 93 LEU A CA 1
ATOM 743 C C . LEU A 1 93 ? -5.633 10.486 -5.454 1.00 96.81 93 LEU A C 1
ATOM 745 O O . LEU A 1 93 ? -6.624 10.362 -6.180 1.00 96.81 93 LEU A O 1
ATOM 749 N N . VAL A 1 94 ? -5.531 9.782 -4.329 1.00 95.94 94 VAL A N 1
ATOM 750 C CA . VAL A 1 94 ? -6.568 8.844 -3.868 1.00 95.94 94 VAL A CA 1
ATOM 751 C C . VAL A 1 94 ? -7.185 9.287 -2.550 1.00 95.94 94 VAL A C 1
ATOM 753 O O . VAL A 1 94 ? -6.539 9.906 -1.709 1.00 95.94 94 VAL A O 1
ATOM 756 N N . GLU A 1 95 ? -8.469 8.975 -2.371 1.00 96.44 95 GLU A N 1
ATOM 757 C CA . GLU A 1 95 ? -9.234 9.431 -1.211 1.00 96.44 95 GLU A CA 1
ATOM 758 C C . GLU A 1 95 ? -10.134 8.335 -0.652 1.00 96.44 95 GLU A C 1
ATOM 760 O O . GLU A 1 95 ? -10.839 7.637 -1.395 1.00 96.44 95 GLU A O 1
ATOM 765 N N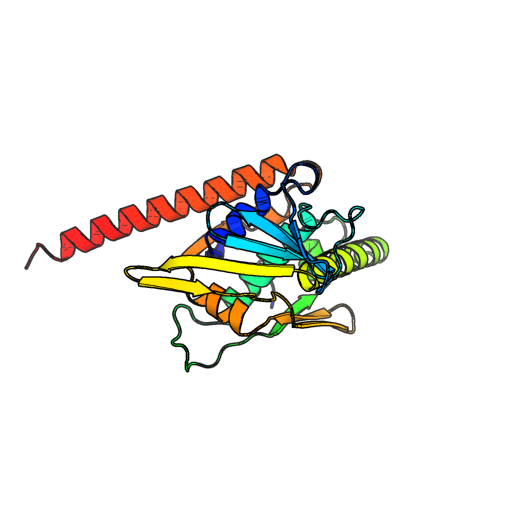 . PHE A 1 96 ? -10.156 8.228 0.674 1.00 96.19 96 PHE A N 1
ATOM 766 C CA . PHE A 1 96 ? -11.042 7.330 1.403 1.00 96.19 96 PHE A CA 1
ATOM 767 C C . PHE A 1 96 ? -11.326 7.861 2.810 1.00 96.19 96 PHE A C 1
ATOM 769 O O . PHE A 1 96 ? -10.511 8.530 3.436 1.00 96.19 96 PHE A O 1
ATOM 776 N N . SER A 1 97 ? -12.505 7.551 3.340 1.00 95.31 97 SER A N 1
ATOM 777 C CA . SER A 1 97 ? -12.870 7.909 4.715 1.00 95.31 97 SER A CA 1
ATOM 778 C C . SER A 1 97 ? -12.512 6.812 5.714 1.00 95.31 97 SER A C 1
ATOM 780 O O . SER A 1 97 ? -12.504 5.622 5.387 1.00 95.31 97 SER A O 1
ATOM 782 N N . ILE A 1 98 ? -12.337 7.204 6.980 1.00 94.38 98 ILE A N 1
ATOM 783 C CA . ILE A 1 98 ? -12.185 6.276 8.116 1.00 94.38 98 ILE A CA 1
ATOM 784 C C . ILE A 1 98 ? -13.330 5.254 8.139 1.00 94.38 98 ILE A C 1
ATOM 786 O O . ILE A 1 98 ? -13.107 4.068 8.373 1.00 94.38 98 ILE A O 1
ATOM 790 N N . LYS A 1 99 ? -14.560 5.705 7.857 1.00 91.56 99 LYS A N 1
ATOM 791 C CA . LYS A 1 99 ? -15.748 4.844 7.808 1.00 91.56 99 LYS A CA 1
ATOM 792 C C . LYS A 1 99 ? -15.630 3.790 6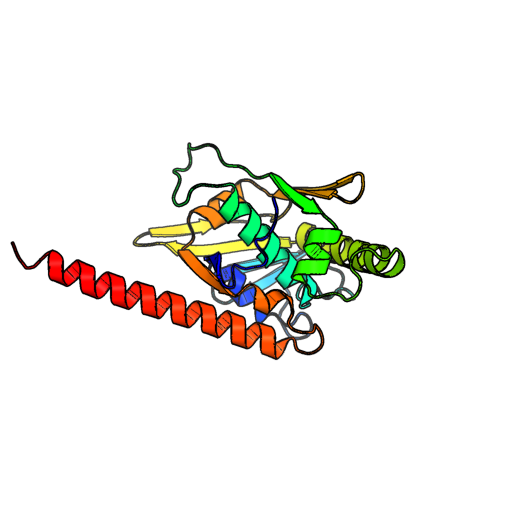.704 1.00 91.56 99 LYS A C 1
ATOM 794 O O . LYS A 1 99 ? -15.862 2.617 6.973 1.00 91.56 99 LYS A O 1
ATOM 799 N N . GLN A 1 100 ? -15.238 4.191 5.494 1.00 91.19 100 GLN A N 1
ATOM 800 C CA . GLN A 1 100 ? -15.058 3.269 4.366 1.00 91.19 100 GLN A CA 1
ATOM 801 C C . GLN A 1 100 ? -13.978 2.226 4.653 1.00 91.19 100 GLN A C 1
ATOM 803 O O . GLN A 1 100 ? -14.203 1.041 4.420 1.00 91.19 100 GLN A O 1
ATOM 808 N N . TYR A 1 101 ? -12.842 2.650 5.210 1.00 94.12 101 TYR A N 1
ATOM 809 C CA . TYR A 1 101 ? -11.784 1.727 5.611 1.00 94.12 101 TYR A CA 1
ATOM 810 C C . TYR A 1 101 ? -12.277 0.740 6.681 1.00 94.12 101 TYR A C 1
ATOM 812 O O . TYR A 1 101 ? -12.089 -0.466 6.546 1.00 94.12 101 TYR A O 1
ATOM 820 N N . ALA A 1 102 ? -12.961 1.227 7.722 1.00 92.81 102 ALA A N 1
ATOM 821 C CA . ALA A 1 102 ? -13.490 0.385 8.794 1.00 92.81 102 ALA A CA 1
ATOM 822 C C . ALA A 1 102 ? -14.487 -0.668 8.276 1.00 92.81 102 ALA A C 1
ATOM 824 O O . ALA A 1 102 ? -14.417 -1.830 8.678 1.00 92.81 102 ALA A O 1
ATOM 825 N N . GLU A 1 103 ? -15.385 -0.274 7.368 1.00 91.38 103 GLU A N 1
ATOM 826 C CA . GLU A 1 103 ? -16.343 -1.177 6.720 1.00 91.38 103 GLU A CA 1
ATOM 827 C C . GLU A 1 103 ? -15.636 -2.230 5.853 1.00 91.38 103 GLU A C 1
ATOM 829 O O . GLU A 1 103 ? -15.967 -3.417 5.929 1.00 91.38 103 GLU A O 1
ATOM 834 N N . LEU A 1 104 ? -14.627 -1.820 5.078 1.00 91.06 104 LEU A N 1
ATOM 835 C CA . LEU A 1 104 ? -13.848 -2.715 4.222 1.00 91.06 104 LEU A CA 1
ATOM 836 C C . LEU A 1 104 ? -13.071 -3.759 5.038 1.00 91.06 104 LEU A C 1
ATOM 838 O O . LEU A 1 104 ? -13.077 -4.940 4.693 1.00 91.06 104 LEU A O 1
ATOM 842 N N . MET A 1 105 ? -12.480 -3.337 6.158 1.00 90.81 105 MET A N 1
ATOM 843 C CA . MET A 1 105 ? -11.774 -4.215 7.097 1.00 90.81 105 MET A CA 1
ATOM 844 C C . MET A 1 105 ? -12.718 -5.034 7.994 1.00 90.81 105 MET A C 1
ATOM 846 O O . MET A 1 105 ? -12.247 -5.785 8.844 1.00 90.81 105 MET A O 1
ATOM 850 N N . GLY A 1 106 ? -14.041 -4.894 7.843 1.00 89.38 106 GLY A N 1
ATOM 851 C CA . GLY A 1 106 ? -15.030 -5.677 8.588 1.00 89.38 106 GLY A CA 1
ATOM 852 C C . GLY A 1 106 ? -15.128 -5.332 10.077 1.00 89.38 106 GLY A C 1
ATOM 853 O O . GLY A 1 106 ? -15.516 -6.186 10.869 1.00 89.38 106 GLY A O 1
ATOM 854 N N . LYS A 1 107 ? -14.775 -4.106 10.487 1.00 88.06 107 LYS A N 1
ATOM 855 C CA . LYS A 1 107 ? -14.845 -3.698 11.898 1.00 88.06 107 LYS A CA 1
ATOM 856 C C . LYS A 1 107 ? -16.298 -3.581 12.367 1.00 88.06 107 LYS A C 1
ATOM 858 O O . LYS A 1 107 ? -17.132 -2.958 11.710 1.00 88.06 107 LYS A O 1
ATOM 863 N N . SER A 1 108 ? -16.583 -4.119 13.552 1.00 77.94 108 SER A N 1
ATOM 864 C CA . SER A 1 108 ? -17.872 -3.952 14.224 1.00 77.94 108 SER A CA 1
ATOM 865 C C . SER A 1 108 ? -18.103 -2.486 14.609 1.00 77.94 108 SER A C 1
ATOM 867 O O . SER A 1 108 ? -17.196 -1.816 15.110 1.00 77.94 108 SER A O 1
ATOM 869 N N . LYS A 1 109 ? -19.331 -1.988 14.416 1.00 83.38 109 LYS A N 1
ATOM 870 C CA . LYS A 1 109 ? -19.748 -0.616 14.773 1.00 83.38 109 LYS A CA 1
ATOM 871 C C . LYS A 1 109 ? -18.810 0.476 14.200 1.00 83.38 109 LYS A C 1
ATOM 873 O O . LYS A 1 109 ? -18.242 1.258 14.966 1.00 83.38 109 LYS A O 1
ATOM 878 N N . PRO A 1 110 ? -18.665 0.594 12.864 1.00 79.31 110 PRO A N 1
ATOM 879 C CA . PRO A 1 110 ? -17.750 1.553 12.221 1.00 79.31 110 PRO A CA 1
ATOM 880 C C . PRO A 1 110 ? -18.088 3.027 12.510 1.00 79.31 110 PRO A C 1
ATOM 882 O O . PRO A 1 110 ? -17.250 3.911 12.335 1.00 79.31 110 PRO A O 1
ATOM 885 N N . ALA A 1 111 ? -19.309 3.309 12.971 1.00 79.62 111 ALA A N 1
ATOM 886 C CA . ALA A 1 111 ? -19.734 4.645 13.371 1.00 79.62 111 ALA A CA 1
ATOM 887 C C . ALA A 1 111 ? -19.260 5.054 14.781 1.00 79.62 111 ALA A C 1
ATOM 889 O O . ALA A 1 111 ? -19.238 6.255 15.066 1.00 79.62 111 ALA A O 1
ATOM 890 N N . SER A 1 112 ? -18.871 4.097 15.635 1.00 88.69 112 SER A N 1
ATOM 891 C CA . SER A 1 112 ? -18.524 4.374 17.033 1.00 88.69 112 SER A CA 1
ATOM 892 C C . SER A 1 112 ? -17.237 5.200 17.158 1.00 88.69 112 SER A C 1
ATOM 894 O O . SER A 1 112 ? -16.316 5.072 16.348 1.00 88.69 112 SER A O 1
ATOM 896 N N . ILE A 1 113 ? -17.164 6.044 18.191 1.00 88.06 113 ILE A N 1
ATOM 897 C CA . ILE A 1 113 ? -16.012 6.927 18.442 1.00 88.06 113 ILE A CA 1
ATOM 898 C C . ILE A 1 113 ? -14.742 6.105 18.703 1.00 88.06 113 ILE A C 1
ATOM 900 O O . ILE A 1 113 ? -13.697 6.385 18.115 1.00 88.06 113 ILE A O 1
ATOM 904 N N . SER A 1 114 ? -14.845 5.050 19.519 1.00 88.75 114 SER A N 1
ATOM 905 C CA . SER A 1 114 ? -13.723 4.153 19.825 1.00 88.75 114 SER A CA 1
ATOM 906 C C . SER A 1 114 ? -13.196 3.448 18.568 1.00 88.75 114 SER A C 1
ATOM 908 O O . SER A 1 114 ? -11.994 3.494 18.291 1.00 88.75 114 SER A O 1
ATOM 910 N N . THR A 1 115 ? -14.089 2.899 17.729 1.00 90.00 115 THR A N 1
ATOM 911 C CA . THR A 1 115 ? -13.695 2.270 16.457 1.00 90.00 115 THR A CA 1
ATOM 912 C C . THR A 1 115 ? -13.001 3.274 15.542 1.00 90.00 115 THR A C 1
ATOM 914 O O . THR A 1 115 ? -11.942 2.968 15.000 1.00 90.00 115 THR A O 1
ATOM 917 N N . LYS A 1 116 ? -13.543 4.491 15.399 1.00 91.06 116 LYS A N 1
ATOM 918 C CA . LYS A 1 116 ? -12.932 5.545 14.574 1.00 91.06 116 LYS A CA 1
ATOM 919 C C . LYS A 1 116 ? -11.535 5.926 15.064 1.00 91.06 116 LYS A C 1
ATOM 921 O O . LYS A 1 116 ? -10.643 6.068 14.234 1.00 91.06 116 LYS A O 1
ATOM 926 N N . LYS A 1 117 ? -11.332 6.062 16.380 1.00 93.44 117 LYS A N 1
ATOM 927 C CA . LYS A 1 117 ? -10.022 6.386 16.973 1.00 93.44 117 LYS A CA 1
ATOM 928 C C . LYS A 1 117 ? -8.996 5.281 16.708 1.00 93.44 117 LYS A C 1
ATOM 930 O O . LYS A 1 117 ? -7.887 5.576 16.275 1.00 93.44 117 LYS A O 1
ATOM 935 N N . ASN A 1 118 ? -9.375 4.019 16.912 1.00 93.06 118 ASN A N 1
ATOM 936 C CA . ASN A 1 118 ? -8.492 2.882 16.646 1.00 93.06 118 ASN A CA 1
ATOM 937 C C . ASN A 1 118 ? -8.152 2.767 15.149 1.00 93.06 118 ASN A C 1
ATOM 939 O O . ASN A 1 118 ? -6.990 2.657 14.771 1.00 93.06 118 ASN A O 1
ATOM 943 N N . VAL A 1 119 ? -9.161 2.871 14.280 1.00 94.31 119 VAL A N 1
ATOM 944 C CA . VAL A 1 119 ? -8.968 2.820 12.825 1.00 94.31 119 VAL A CA 1
ATOM 945 C C . VAL A 1 119 ? -8.089 3.969 12.335 1.00 94.31 119 VAL A C 1
ATOM 947 O O . VAL A 1 119 ? -7.219 3.733 11.506 1.00 94.31 119 VAL A O 1
ATOM 950 N N . ARG A 1 120 ? -8.257 5.184 12.871 1.00 95.62 120 ARG A N 1
ATOM 951 C CA . ARG A 1 120 ? -7.384 6.327 12.568 1.00 95.62 120 ARG A CA 1
ATOM 952 C C . ARG A 1 120 ? -5.915 5.999 12.844 1.00 95.62 120 ARG A C 1
ATOM 954 O O . ARG A 1 120 ? -5.098 6.121 11.940 1.00 95.62 120 ARG A O 1
ATOM 961 N N . ARG A 1 121 ? -5.612 5.492 14.044 1.00 95.75 121 ARG A N 1
ATOM 962 C CA . ARG A 1 121 ? -4.252 5.080 14.427 1.00 95.75 121 ARG A CA 1
ATOM 963 C C . ARG A 1 121 ? -3.686 4.015 13.481 1.00 95.75 121 ARG A C 1
ATOM 965 O O . ARG A 1 121 ? -2.525 4.093 13.105 1.00 95.75 121 ARG A O 1
ATOM 972 N N . ILE A 1 122 ? -4.502 3.035 13.088 1.00 95.12 122 ILE A N 1
ATOM 973 C CA . ILE A 1 122 ? -4.104 1.983 12.136 1.00 95.12 122 ILE A CA 1
ATOM 974 C C . ILE A 1 122 ? -3.774 2.575 10.759 1.00 95.12 122 ILE A C 1
ATOM 976 O O . ILE A 1 122 ? -2.794 2.163 10.142 1.00 95.12 122 ILE A O 1
ATOM 980 N N . ILE A 1 123 ? -4.587 3.518 10.271 1.00 97.00 123 ILE A N 1
ATOM 981 C CA . ILE A 1 123 ? -4.372 4.176 8.978 1.00 97.00 123 ILE A CA 1
ATOM 982 C C . ILE A 1 123 ? -3.086 5.006 9.012 1.00 97.00 123 ILE A C 1
ATOM 984 O O . ILE A 1 123 ? -2.265 4.859 8.116 1.00 97.00 123 ILE A O 1
ATOM 988 N N . GLU A 1 124 ? -2.900 5.838 10.039 1.00 97.00 124 GLU A N 1
ATOM 989 C CA . GLU A 1 124 ? -1.713 6.693 10.195 1.00 97.00 124 GLU A CA 1
ATOM 990 C C . GLU A 1 124 ? -0.429 5.873 10.273 1.00 97.00 124 GLU A C 1
ATOM 992 O O . GLU A 1 124 ? 0.523 6.150 9.551 1.00 97.00 124 GLU A O 1
ATOM 997 N N . GLU A 1 125 ? -0.430 4.812 11.080 1.00 95.81 125 GLU A N 1
ATOM 998 C CA . GLU A 1 125 ? 0.696 3.887 11.176 1.00 95.81 125 GLU A CA 1
ATOM 999 C C . GLU A 1 125 ? 1.008 3.236 9.821 1.00 95.81 125 GLU A C 1
ATOM 1001 O O . GLU A 1 125 ? 2.165 3.166 9.419 1.00 95.81 125 GLU A O 1
ATOM 1006 N N . ALA A 1 126 ? -0.012 2.761 9.099 1.00 96.75 126 ALA A N 1
ATOM 1007 C CA . ALA A 1 126 ? 0.193 2.102 7.816 1.00 96.75 126 ALA A CA 1
ATOM 1008 C C . ALA A 1 126 ? 0.686 3.065 6.727 1.00 96.75 126 ALA A C 1
ATOM 1010 O O . ALA A 1 126 ? 1.592 2.708 5.981 1.00 96.75 126 ALA A O 1
ATOM 1011 N N . LEU A 1 127 ? 0.111 4.267 6.636 1.00 97.56 127 LEU A N 1
ATOM 1012 C CA . LEU A 1 127 ? 0.523 5.274 5.657 1.00 97.56 127 LEU A CA 1
ATOM 1013 C C . LEU A 1 127 ? 1.920 5.816 5.957 1.00 97.56 127 LEU A C 1
ATOM 1015 O O . LEU A 1 127 ? 2.704 5.954 5.028 1.00 97.56 127 LEU A O 1
ATOM 1019 N N . SER A 1 128 ? 2.258 6.044 7.231 1.00 96.06 128 SER A N 1
ATOM 1020 C CA . SER A 1 128 ? 3.613 6.442 7.628 1.00 96.06 128 SER A CA 1
ATOM 1021 C C . SER A 1 128 ? 4.640 5.395 7.206 1.00 96.06 128 SER A C 1
ATOM 1023 O O . SER A 1 128 ? 5.628 5.750 6.582 1.00 96.06 128 SER A O 1
ATOM 1025 N N . LEU A 1 129 ? 4.379 4.110 7.470 1.00 95.50 129 LEU A N 1
ATOM 1026 C CA . LEU A 1 129 ? 5.294 3.039 7.070 1.00 95.50 129 LEU A CA 1
ATOM 1027 C C . LEU A 1 129 ? 5.426 2.914 5.553 1.00 95.50 129 LEU A C 1
ATOM 1029 O O . LEU A 1 129 ? 6.515 2.629 5.083 1.00 95.50 129 LEU A O 1
ATOM 1033 N N . LEU A 1 130 ? 4.345 3.107 4.789 1.00 96.12 130 LEU A N 1
ATOM 1034 C CA . LEU A 1 130 ? 4.401 3.092 3.322 1.00 96.12 130 LEU A CA 1
ATOM 1035 C C . LEU A 1 130 ? 5.122 4.314 2.741 1.00 96.12 130 LEU A C 1
ATOM 1037 O O . LEU A 1 130 ? 5.693 4.207 1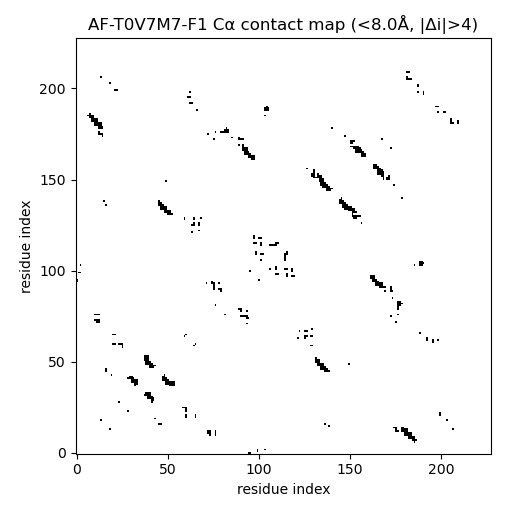.661 1.00 96.12 130 LEU A O 1
ATOM 1041 N N . ASN A 1 131 ? 5.078 5.454 3.430 1.00 95.69 131 ASN A N 1
ATOM 1042 C CA . ASN A 1 131 ? 5.752 6.681 3.012 1.00 95.69 131 ASN A CA 1
ATOM 1043 C C . ASN A 1 131 ? 7.279 6.574 3.104 1.00 95.69 131 ASN A C 1
ATOM 1045 O O . ASN A 1 131 ? 7.983 7.213 2.329 1.00 95.69 131 ASN A O 1
ATOM 1049 N N . ASP A 1 132 ? 7.769 5.726 4.007 1.00 94.00 132 ASP A N 1
ATOM 1050 C CA . ASP A 1 132 ? 9.191 5.416 4.159 1.00 94.00 132 ASP A CA 1
ATOM 1051 C C . ASP A 1 132 ? 9.701 4.435 3.079 1.00 94.00 132 ASP A C 1
ATOM 1053 O O . ASP A 1 132 ? 10.896 4.153 3.025 1.00 94.00 132 ASP A O 1
ATOM 1057 N N . LEU A 1 133 ? 8.823 3.868 2.235 1.00 94.44 133 LEU A N 1
ATOM 1058 C CA . LEU A 1 133 ? 9.200 2.848 1.251 1.00 94.44 133 LEU A CA 1
ATOM 1059 C C . LEU A 1 133 ? 9.428 3.424 -0.150 1.00 94.44 133 LEU A C 1
ATOM 1061 O O . LEU A 1 133 ? 8.605 4.176 -0.687 1.00 94.44 133 LEU A O 1
ATOM 1065 N N . SER A 1 134 ? 10.472 2.916 -0.802 1.00 94.88 134 SER A N 1
ATOM 1066 C CA . SER A 1 134 ? 10.644 2.952 -2.251 1.00 94.88 134 SER A CA 1
ATOM 1067 C C . SER A 1 134 ? 10.979 1.562 -2.802 1.00 94.88 134 SER A C 1
ATOM 1069 O O . SER A 1 134 ? 11.331 0.637 -2.065 1.00 94.88 134 SER A O 1
ATOM 1071 N N . ILE A 1 135 ? 10.780 1.362 -4.105 1.00 94.06 135 ILE A N 1
ATOM 1072 C CA . ILE A 1 135 ? 11.010 0.075 -4.770 1.00 94.06 13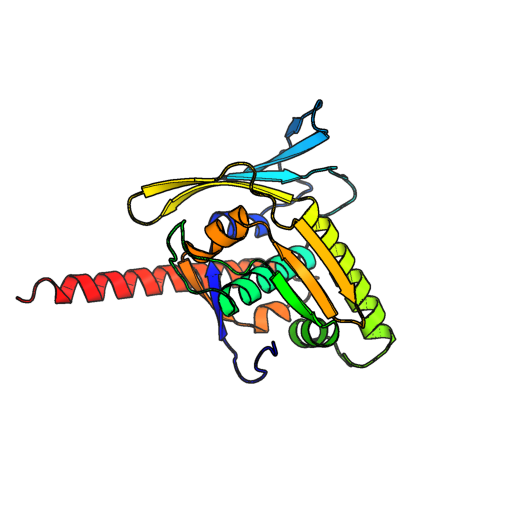5 ILE A CA 1
ATOM 1073 C C . ILE A 1 135 ? 11.789 0.292 -6.062 1.00 94.06 135 ILE A C 1
ATOM 1075 O O . ILE A 1 135 ? 11.400 1.097 -6.907 1.00 94.06 135 ILE A O 1
ATOM 1079 N N . SER A 1 136 ? 12.837 -0.501 -6.242 1.00 93.19 136 SER A N 1
ATOM 1080 C CA . SER A 1 136 ? 13.527 -0.679 -7.516 1.00 93.19 136 SER A CA 1
ATOM 1081 C C . SER A 1 136 ? 13.195 -2.060 -8.076 1.00 93.19 136 SER A C 1
ATOM 1083 O O . SER A 1 136 ? 13.218 -3.047 -7.347 1.00 93.19 136 SER A O 1
ATOM 1085 N N . THR A 1 137 ? 12.857 -2.174 -9.354 1.00 92.38 137 THR A N 1
ATOM 1086 C CA . THR A 1 137 ? 12.524 -3.460 -9.970 1.00 92.38 137 THR A CA 1
ATOM 1087 C C . THR A 1 137 ? 12.777 -3.468 -11.467 1.00 92.38 137 THR A C 1
ATOM 1089 O O . THR A 1 137 ? 12.622 -2.455 -12.147 1.00 92.38 137 THR A O 1
ATOM 1092 N N . THR A 1 138 ? 13.106 -4.649 -11.979 1.00 88.69 138 THR A N 1
ATOM 1093 C CA . THR A 1 138 ? 13.218 -4.915 -13.406 1.00 88.69 138 THR A CA 1
ATOM 1094 C C . THR A 1 138 ? 12.221 -6.008 -13.756 1.00 88.69 138 THR A C 1
ATOM 1096 O O . THR A 1 138 ? 12.351 -7.150 -13.318 1.00 88.69 138 THR A O 1
ATOM 1099 N N . GLU A 1 139 ? 11.198 -5.667 -14.538 1.00 84.94 139 GLU A N 1
ATOM 1100 C CA . GLU A 1 139 ? 10.110 -6.589 -14.858 1.00 84.94 139 GLU A CA 1
ATOM 1101 C C . GLU A 1 139 ? 9.910 -6.730 -16.363 1.00 84.94 139 GLU A C 1
ATOM 1103 O O . GLU A 1 139 ? 9.821 -5.751 -17.107 1.00 84.94 139 GLU A O 1
ATOM 1108 N N . LYS A 1 140 ? 9.730 -7.975 -16.815 1.00 79.50 140 LYS A N 1
ATOM 1109 C CA . LYS A 1 140 ? 9.301 -8.245 -18.186 1.00 79.50 140 LYS A CA 1
ATOM 1110 C C . LYS A 1 140 ? 7.819 -7.905 -18.349 1.00 79.50 140 LYS A C 1
ATOM 1112 O O . LYS A 1 140 ? 6.943 -8.560 -17.774 1.00 79.50 140 LYS A O 1
ATOM 1117 N N . ARG A 1 141 ? 7.518 -6.925 -19.199 1.00 76.19 141 ARG A N 1
ATOM 1118 C CA . ARG A 1 141 ? 6.157 -6.522 -19.563 1.00 76.19 141 ARG A CA 1
ATOM 1119 C C . ARG A 1 141 ? 5.949 -6.743 -21.054 1.00 76.19 141 ARG A C 1
ATOM 1121 O O . ARG A 1 141 ? 6.528 -6.071 -21.895 1.00 76.19 141 ARG A O 1
ATOM 1128 N N . LYS A 1 142 ? 5.093 -7.717 -21.382 1.00 72.25 142 LYS A N 1
ATOM 1129 C CA . LYS A 1 142 ? 4.943 -8.252 -22.747 1.00 72.25 142 LYS A CA 1
ATOM 1130 C C . LYS A 1 142 ? 6.293 -8.762 -23.289 1.00 72.25 142 LYS A C 1
ATOM 1132 O O . LYS A 1 142 ? 6.763 -9.799 -22.820 1.00 72.25 142 LYS A O 1
ATOM 1137 N N . SER A 1 143 ? 6.873 -8.055 -24.256 1.00 71.38 143 SER A N 1
ATOM 1138 C CA . SER A 1 143 ? 8.131 -8.395 -24.926 1.00 71.38 143 SER A CA 1
ATOM 1139 C C . SER A 1 143 ? 9.306 -7.540 -24.447 1.00 71.38 143 SER A C 1
ATOM 1141 O O . SER 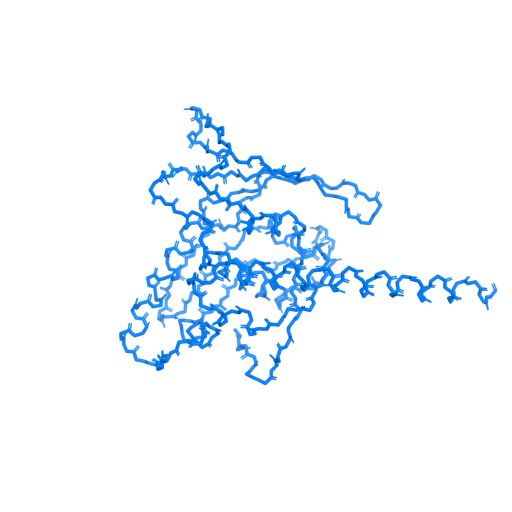A 1 143 ? 10.439 -7.857 -24.779 1.00 71.38 143 SER A O 1
ATOM 1143 N N . GLU A 1 144 ? 9.049 -6.508 -23.642 1.00 78.62 144 GLU A N 1
ATOM 1144 C CA . GLU A 1 144 ? 10.058 -5.553 -23.183 1.00 78.62 144 GLU A CA 1
ATOM 1145 C C . GLU A 1 144 ? 10.425 -5.805 -21.723 1.00 78.62 144 GLU A C 1
ATOM 1147 O O . GLU A 1 144 ? 9.585 -6.192 -20.905 1.00 78.62 144 GLU A O 1
ATOM 1152 N N . ILE A 1 145 ? 11.690 -5.569 -21.392 1.00 83.19 145 ILE A N 1
ATOM 1153 C CA . ILE A 1 145 ? 12.157 -5.489 -20.012 1.00 83.19 145 ILE A CA 1
ATOM 1154 C C . ILE A 1 145 ? 12.074 -4.017 -19.620 1.00 83.19 145 ILE A C 1
ATOM 1156 O O . ILE A 1 145 ? 12.726 -3.183 -20.240 1.00 83.19 145 ILE A O 1
ATOM 1160 N N . LYS A 1 146 ? 11.248 -3.696 -18.620 1.00 84.06 146 LYS A N 1
ATOM 1161 C CA . LYS A 1 146 ? 11.158 -2.342 -18.072 1.00 84.06 146 LYS A CA 1
ATOM 1162 C C . LYS A 1 146 ? 11.881 -2.284 -16.741 1.00 84.06 146 LYS A C 1
ATOM 1164 O O . LYS A 1 146 ? 11.614 -3.095 -15.853 1.00 84.06 146 LYS A O 1
ATOM 1169 N N . GLU A 1 147 ? 12.776 -1.316 -16.627 1.00 88.25 147 GLU A N 1
ATOM 1170 C CA . GLU A 1 147 ? 13.505 -1.017 -15.406 1.00 88.25 147 GLU A CA 1
ATOM 1171 C C . GLU A 1 147 ? 12.857 0.176 -14.703 1.00 88.25 147 GLU A C 1
ATOM 1173 O O . GLU A 1 147 ? 12.549 1.199 -15.315 1.00 88.25 147 GLU A O 1
ATOM 1178 N N . PHE A 1 148 ? 12.648 0.031 -13.403 1.00 88.62 148 PHE A N 1
ATOM 1179 C CA . PHE A 1 148 ? 12.108 1.053 -12.533 1.00 88.62 148 PHE A CA 1
ATOM 1180 C C . PHE A 1 148 ? 13.060 1.220 -11.352 1.00 88.62 148 PHE A C 1
ATOM 1182 O O . PHE A 1 148 ? 13.255 0.281 -10.585 1.00 88.62 148 PHE A O 1
ATOM 1189 N N . LYS A 1 149 ? 13.659 2.400 -11.196 1.00 90.50 149 LYS A N 1
ATOM 1190 C CA . LYS A 1 149 ? 14.619 2.682 -10.119 1.00 90.50 149 LYS A CA 1
ATOM 1191 C C . LYS A 1 149 ? 14.016 3.615 -9.084 1.00 90.50 149 LYS A C 1
ATOM 1193 O O . LYS A 1 149 ? 13.395 4.613 -9.456 1.00 90.50 149 LYS A O 1
ATOM 1198 N N . ASP A 1 150 ? 14.241 3.272 -7.821 1.00 89.56 150 ASP A N 1
ATOM 1199 C CA . ASP A 1 150 ? 13.950 4.075 -6.634 1.00 89.56 150 ASP A CA 1
ATOM 1200 C C . ASP A 1 150 ? 12.570 4.753 -6.687 1.00 89.56 150 ASP A C 1
ATOM 1202 O O . ASP A 1 150 ? 12.407 5.972 -6.612 1.00 89.56 150 ASP A O 1
ATOM 1206 N N . MET A 1 151 ? 11.536 3.945 -6.925 1.00 93.94 151 MET A N 1
ATOM 1207 C CA . MET A 1 151 ? 10.164 4.432 -6.983 1.00 93.94 151 MET A CA 1
ATOM 1208 C C . MET A 1 151 ? 9.605 4.561 -5.577 1.00 93.94 151 MET A C 1
ATOM 1210 O O . MET A 1 151 ? 9.143 3.573 -5.003 1.00 93.94 151 MET A O 1
ATOM 1214 N N . LYS A 1 152 ? 9.603 5.775 -5.032 1.00 95.19 152 LYS A N 1
ATOM 1215 C CA . LYS A 1 152 ? 8.871 6.086 -3.801 1.00 95.19 152 LYS A CA 1
ATOM 1216 C C . LYS A 1 152 ? 7.368 5.870 -3.998 1.00 95.19 152 LYS A C 1
ATOM 1218 O O . LYS A 1 152 ? 6.839 6.144 -5.073 1.00 95.19 152 LYS A O 1
ATOM 1223 N N . LEU A 1 153 ? 6.673 5.340 -2.993 1.00 96.25 153 LEU A N 1
ATOM 1224 C CA . LEU A 1 153 ? 5.257 4.965 -3.131 1.00 96.25 153 LEU A CA 1
ATOM 1225 C C . LEU A 1 153 ? 4.320 6.165 -2.922 1.00 96.25 153 LEU A C 1
ATOM 1227 O O . LEU A 1 153 ? 3.420 6.401 -3.731 1.00 96.25 153 LEU A O 1
ATOM 1231 N N . ILE A 1 154 ? 4.528 6.898 -1.828 1.00 97.50 154 ILE A N 1
ATOM 1232 C CA . ILE A 1 154 ? 3.699 8.019 -1.368 1.00 97.50 154 ILE A CA 1
ATOM 1233 C C . ILE A 1 154 ? 4.565 9.284 -1.336 1.00 97.50 154 ILE A C 1
ATOM 1235 O O . ILE A 1 154 ? 5.715 9.237 -0.910 1.00 97.50 154 ILE A O 1
ATOM 1239 N N . GLU A 1 155 ? 4.011 10.402 -1.804 1.00 95.88 155 GLU A N 1
ATOM 1240 C CA . GLU A 1 155 ? 4.615 11.734 -1.661 1.00 95.88 155 GLU A CA 1
ATOM 1241 C C . GLU A 1 155 ? 4.177 12.373 -0.342 1.00 95.88 155 GLU A C 1
ATOM 1243 O O . GLU A 1 155 ? 5.002 12.783 0.469 1.00 95.88 155 GLU A O 1
ATOM 1248 N N . GLU A 1 156 ? 2.862 12.426 -0.113 1.00 96.75 156 GLU A N 1
ATOM 1249 C CA . GLU A 1 156 ? 2.274 12.951 1.114 1.00 96.75 156 GLU A CA 1
ATOM 1250 C C . GLU A 1 156 ? 0.909 12.318 1.414 1.00 96.75 156 GLU A C 1
ATOM 1252 O O . GLU A 1 156 ? 0.220 11.777 0.542 1.00 96.75 156 GLU A O 1
ATOM 1257 N N . PHE A 1 157 ? 0.466 12.431 2.666 1.00 97.81 157 PHE A N 1
ATOM 1258 C CA . PHE A 1 157 ? -0.913 12.141 3.039 1.00 97.81 157 PHE A CA 1
ATOM 1259 C C . PHE A 1 157 ? -1.416 13.095 4.120 1.00 97.81 157 PHE A C 1
ATOM 1261 O O . PHE A 1 157 ? -0.678 13.522 5.004 1.00 97.81 157 PHE A O 1
ATOM 1268 N N . LYS A 1 158 ? -2.715 13.395 4.081 1.00 97.38 158 LYS A N 1
ATOM 1269 C CA . LYS A 1 158 ? -3.386 14.264 5.056 1.00 97.38 158 LYS A CA 1
ATOM 1270 C C . LYS A 1 158 ? -4.769 13.748 5.410 1.00 97.38 158 LYS A C 1
ATOM 1272 O O . LYS A 1 158 ? -5.440 13.124 4.591 1.00 97.38 158 LYS A O 1
ATOM 1277 N N . CYS A 1 159 ? -5.216 14.037 6.630 1.00 96.12 159 CYS A N 1
ATOM 1278 C CA . CYS A 1 159 ? -6.563 13.716 7.093 1.00 96.12 159 CYS A CA 1
ATOM 1279 C C . CYS A 1 159 ? -7.332 14.996 7.436 1.00 96.12 159 CYS A C 1
ATOM 1281 O O . CYS A 1 159 ? -6.985 15.700 8.383 1.00 96.12 159 CYS A O 1
ATOM 1283 N N . LYS A 1 160 ? -8.436 15.264 6.727 1.00 95.44 160 LYS A N 1
ATOM 1284 C CA . LYS A 1 160 ? -9.348 16.386 7.008 1.00 95.44 160 LYS A CA 1
ATOM 1285 C C . LYS A 1 160 ? -10.762 15.860 7.226 1.00 95.44 160 LYS A C 1
ATOM 1287 O O . LYS A 1 160 ? -11.295 15.124 6.402 1.00 95.44 160 LYS A O 1
ATOM 1292 N N . LYS A 1 161 ? -11.375 16.204 8.366 1.00 92.00 161 LYS A N 1
ATOM 1293 C CA . LYS A 1 161 ? -12.744 15.779 8.746 1.00 92.00 161 LYS A CA 1
ATOM 1294 C C . LYS A 1 161 ? -12.993 14.256 8.610 1.00 92.00 161 LYS A C 1
ATOM 1296 O O . LYS A 1 161 ? -14.101 13.821 8.317 1.00 92.00 161 LYS A O 1
ATOM 1301 N N . GLY A 1 162 ? -11.968 13.429 8.848 1.00 91.38 162 GLY A N 1
ATOM 1302 C CA . GLY A 1 162 ? -12.064 11.962 8.775 1.00 91.38 162 GLY A CA 1
ATOM 1303 C C . GLY A 1 162 ? -11.989 11.365 7.363 1.00 91.38 162 GLY A C 1
ATOM 1304 O O . GLY A 1 162 ? -12.282 10.177 7.195 1.00 91.38 162 GLY A O 1
ATOM 1305 N N . VAL A 1 163 ? -11.595 12.171 6.376 1.00 96.44 163 VAL A N 1
ATOM 1306 C CA . VAL A 1 163 ? -11.239 11.746 5.020 1.00 96.44 163 VAL A CA 1
ATOM 1307 C C . VAL A 1 163 ? -9.729 11.855 4.863 1.00 96.44 163 VAL A C 1
ATOM 1309 O O . VAL A 1 163 ? -9.154 12.903 5.156 1.00 96.44 163 VAL A O 1
ATOM 1312 N N . TYR A 1 164 ? -9.107 10.760 4.434 1.00 97.69 164 TYR A N 1
ATOM 1313 C CA . TYR A 1 164 ? -7.707 10.720 4.046 1.00 97.69 164 TYR A CA 1
ATOM 1314 C C . TYR A 1 164 ? -7.587 11.029 2.565 1.00 97.69 164 TYR A C 1
ATOM 1316 O O . TYR A 1 164 ? -8.288 10.431 1.746 1.00 97.69 164 TYR A O 1
ATOM 1324 N N . THR A 1 165 ? -6.661 11.924 2.259 1.00 97.81 165 THR A N 1
ATOM 1325 C CA . THR A 1 165 ? -6.195 12.233 0.916 1.00 97.81 165 THR A CA 1
ATOM 1326 C C . THR A 1 165 ? -4.731 11.817 0.859 1.00 97.81 165 THR A C 1
ATOM 1328 O O . THR A 1 165 ? -3.937 12.268 1.685 1.00 97.81 165 THR A O 1
ATOM 1331 N N . VAL A 1 166 ? -4.396 10.921 -0.066 1.00 98.12 166 VAL A N 1
ATOM 1332 C CA . VAL A 1 166 ? -3.049 10.368 -0.241 1.00 98.12 166 VAL A CA 1
ATOM 1333 C C . VAL A 1 166 ? -2.588 10.697 -1.652 1.00 98.12 166 VAL A C 1
ATOM 1335 O O . VAL A 1 166 ? -3.272 10.352 -2.618 1.00 98.12 166 VAL A O 1
ATOM 1338 N N . GLN A 1 167 ? -1.449 11.367 -1.749 1.00 98.12 167 GLN A N 1
ATOM 1339 C CA . GLN A 1 167 ? -0.778 11.681 -2.999 1.00 98.12 167 GLN A CA 1
ATOM 1340 C C . GLN A 1 167 ? 0.295 10.615 -3.243 1.00 98.12 167 GLN A C 1
ATOM 1342 O O . GLN A 1 167 ? 1.231 10.467 -2.457 1.00 98.12 167 GLN A O 1
ATOM 1347 N N . LEU A 1 168 ? 0.124 9.829 -4.302 1.00 97.75 168 LEU A N 1
ATOM 1348 C CA . LEU A 1 168 ? 1.099 8.827 -4.738 1.00 97.75 168 LEU A CA 1
ATOM 1349 C C . LEU A 1 168 ? 2.102 9.452 -5.705 1.00 97.75 168 LEU A C 1
ATOM 1351 O O . LEU A 1 168 ? 1.778 10.434 -6.367 1.00 97.75 168 LEU A O 1
ATOM 1355 N N . THR A 1 169 ? 3.287 8.861 -5.843 1.00 96.62 169 THR A N 1
ATOM 1356 C CA . THR A 1 169 ? 4.219 9.353 -6.864 1.00 96.62 169 THR A CA 1
ATOM 1357 C C . THR A 1 169 ? 3.744 8.988 -8.263 1.00 96.62 169 THR A C 1
ATOM 1359 O O . THR A 1 169 ? 3.182 7.911 -8.502 1.00 96.62 169 THR A O 1
ATOM 1362 N N . GLU A 1 170 ? 4.041 9.856 -9.224 1.00 93.88 170 GLU A N 1
ATOM 1363 C CA . GLU A 1 170 ? 3.772 9.585 -10.635 1.00 93.88 170 GLU A CA 1
ATOM 1364 C C . GLU A 1 170 ? 4.458 8.298 -11.112 1.00 93.88 170 GLU A C 1
ATOM 1366 O O . GLU A 1 170 ? 3.811 7.448 -11.729 1.00 93.88 170 GLU A O 1
ATOM 1371 N N . LYS A 1 171 ? 5.736 8.094 -10.757 1.00 92.94 171 LYS A N 1
ATOM 1372 C CA . LYS A 1 171 ? 6.484 6.875 -11.110 1.00 92.94 171 LYS A CA 1
ATOM 1373 C C . LYS A 1 171 ? 5.760 5.615 -10.637 1.00 92.94 171 LYS A C 1
ATOM 1375 O O . LYS A 1 171 ? 5.585 4.674 -11.414 1.00 92.94 171 LYS A O 1
ATOM 1380 N N . PHE A 1 172 ? 5.292 5.609 -9.388 1.00 94.81 172 PHE A N 1
ATOM 1381 C CA . PHE A 1 172 ? 4.582 4.466 -8.830 1.00 94.81 172 PHE A CA 1
ATOM 1382 C C . PHE A 1 172 ? 3.230 4.238 -9.516 1.00 94.81 172 PHE A C 1
ATOM 1384 O O . PHE A 1 172 ? 2.890 3.104 -9.856 1.00 94.81 172 PHE A O 1
ATOM 1391 N N . VAL A 1 173 ? 2.468 5.297 -9.799 1.00 93.88 173 VAL A N 1
ATOM 1392 C CA . VAL A 1 173 ? 1.181 5.172 -10.501 1.00 93.88 173 VAL A CA 1
ATOM 1393 C C . VAL A 1 173 ? 1.376 4.672 -11.934 1.00 93.88 173 VAL A C 1
ATOM 1395 O O . VAL A 1 173 ? 0.670 3.746 -12.342 1.00 93.88 173 VAL A O 1
ATOM 1398 N N . ARG A 1 174 ? 2.369 5.183 -12.677 1.00 90.38 174 ARG A N 1
ATOM 1399 C CA . ARG A 1 174 ? 2.722 4.691 -14.024 1.00 90.38 174 ARG A CA 1
ATOM 1400 C C . ARG A 1 174 ? 3.137 3.222 -14.004 1.00 90.38 174 ARG A C 1
ATOM 1402 O O . ARG A 1 174 ? 2.689 2.423 -14.835 1.00 90.38 174 ARG A O 1
ATOM 1409 N N . TYR A 1 175 ? 3.923 2.828 -13.007 1.00 90.94 175 TYR A N 1
ATOM 1410 C CA . TYR A 1 175 ? 4.259 1.429 -12.767 1.00 90.94 175 TYR A CA 1
ATOM 1411 C C . TYR A 1 175 ? 3.006 0.563 -12.539 1.00 90.94 175 TYR A C 1
ATOM 1413 O O . TYR A 1 175 ? 2.870 -0.518 -13.125 1.00 90.94 175 TYR A O 1
ATOM 1421 N N . LEU A 1 176 ? 2.030 1.043 -11.763 1.00 90.94 176 LEU A N 1
ATOM 1422 C CA . LEU A 1 176 ? 0.786 0.319 -11.505 1.00 90.94 176 LEU A CA 1
ATOM 1423 C C . LEU A 1 176 ? -0.112 0.208 -12.748 1.00 90.94 176 LEU A C 1
ATOM 1425 O O . LEU A 1 176 ? -0.534 -0.899 -13.076 1.00 90.94 176 LEU A O 1
ATOM 1429 N N . ILE A 1 177 ? -0.411 1.298 -13.462 1.00 88.50 177 ILE A N 1
ATOM 1430 C CA . ILE A 1 177 ? -1.379 1.295 -14.586 1.00 88.50 177 ILE A CA 1
ATOM 1431 C C . ILE A 1 177 ? -0.892 0.513 -15.812 1.00 88.50 177 ILE A C 1
ATOM 1433 O O . ILE A 1 177 ? -1.700 0.056 -16.627 1.00 88.50 177 ILE A O 1
ATOM 1437 N N . THR A 1 178 ? 0.423 0.327 -15.930 1.00 83.88 178 THR A N 1
ATOM 1438 C CA . THR A 1 178 ? 1.040 -0.532 -16.948 1.00 83.88 178 THR A CA 1
ATOM 1439 C C . THR A 1 178 ? 1.072 -2.009 -16.532 1.00 83.88 178 THR A C 1
ATOM 1441 O O . THR A 1 178 ? 1.498 -2.860 -17.318 1.00 83.88 178 THR A O 1
ATOM 1444 N N . SER A 1 179 ? 0.633 -2.337 -15.308 1.00 83.31 179 SER A N 1
ATOM 1445 C CA . SER A 1 179 ? 0.640 -3.700 -14.762 1.00 83.31 179 SER A CA 1
ATOM 1446 C C . SER A 1 179 ? -0.540 -4.534 -15.266 1.00 83.31 179 SER A C 1
ATOM 1448 O O . SER A 1 179 ? -1.486 -4.043 -15.887 1.00 83.31 179 SER A O 1
ATOM 1450 N N . TYR A 1 180 ? -0.509 -5.839 -14.989 1.00 79.81 180 TYR A N 1
ATOM 1451 C CA . TYR A 1 180 ? -1.630 -6.723 -15.302 1.00 79.81 180 TYR A CA 1
ATOM 1452 C C . TYR A 1 180 ? -2.841 -6.406 -14.423 1.00 79.81 180 TYR A C 1
ATOM 1454 O O . TYR A 1 180 ? -2.700 -6.045 -13.262 1.00 79.81 180 TYR A O 1
ATOM 1462 N N . VAL A 1 181 ? -4.050 -6.611 -14.942 1.00 83.88 181 VAL A N 1
ATOM 1463 C CA . VAL A 1 181 ? -5.284 -6.461 -14.159 1.00 83.88 181 VAL A CA 1
ATOM 1464 C C . VAL A 1 181 ? -5.725 -7.829 -13.647 1.00 83.88 181 VAL A C 1
ATOM 1466 O O . VAL A 1 181 ? -5.754 -8.797 -14.407 1.00 83.88 181 VAL A O 1
ATOM 1469 N N . THR A 1 182 ? -6.072 -7.915 -12.364 1.00 84.12 182 THR A N 1
ATOM 1470 C CA . THR A 1 182 ? -6.506 -9.152 -11.701 1.00 84.12 182 THR A CA 1
ATOM 1471 C C . THR A 1 182 ? -7.827 -8.949 -10.966 1.00 84.12 182 THR A C 1
ATOM 1473 O O . THR A 1 182 ? -8.111 -7.865 -10.467 1.00 84.12 182 THR A O 1
ATOM 1476 N N . ASN A 1 183 ? -8.639 -10.002 -10.890 1.00 85.44 183 ASN A N 1
ATOM 1477 C CA . ASN A 1 183 ? -9.849 -10.028 -10.075 1.00 85.44 183 ASN A CA 1
ATOM 1478 C C . ASN A 1 183 ? -9.483 -10.252 -8.601 1.00 85.44 183 ASN A C 1
ATOM 1480 O O . ASN A 1 183 ? -8.978 -11.312 -8.250 1.00 85.44 183 ASN A O 1
ATOM 1484 N N . PHE A 1 184 ? -9.764 -9.280 -7.743 1.00 86.88 184 PHE A N 1
ATOM 1485 C CA . PHE A 1 184 ? -9.467 -9.276 -6.319 1.00 86.88 184 PHE A CA 1
ATOM 1486 C C . PHE A 1 184 ? -10.748 -9.403 -5.482 1.00 86.88 184 PHE A C 1
ATOM 1488 O O . PHE A 1 184 ? -11.611 -8.518 -5.528 1.00 86.88 184 PHE A O 1
ATOM 1495 N N . PRO A 1 185 ? -10.904 -10.476 -4.690 1.00 89.88 185 PRO A N 1
ATOM 1496 C CA . PRO A 1 185 ? -12.028 -10.610 -3.774 1.00 89.88 185 PRO A CA 1
ATOM 1497 C C . PRO A 1 185 ? -11.912 -9.611 -2.617 1.00 89.88 185 PRO A C 1
ATOM 1499 O O . PRO A 1 185 ? -11.013 -9.707 -1.785 1.00 89.88 185 PRO A O 1
ATOM 1502 N N . LEU A 1 186 ? -12.870 -8.691 -2.484 1.00 90.00 186 LEU A N 1
ATOM 1503 C CA . LEU A 1 186 ? -12.841 -7.686 -1.409 1.00 90.00 186 LEU A CA 1
ATOM 1504 C C . LEU A 1 186 ? -12.924 -8.297 -0.003 1.00 90.00 186 LEU A C 1
ATOM 1506 O O . LEU A 1 186 ? -12.513 -7.680 0.977 1.00 90.00 186 LEU A O 1
ATOM 1510 N N . ARG A 1 187 ? -13.415 -9.537 0.108 1.00 89.19 187 ARG A N 1
ATOM 1511 C CA . ARG A 1 187 ? -13.428 -10.293 1.368 1.00 89.19 187 ARG A CA 1
ATOM 1512 C C . ARG A 1 187 ? -12.029 -10.515 1.947 1.00 89.19 187 ARG A C 1
ATOM 1514 O O . ARG A 1 187 ? -11.929 -10.681 3.158 1.00 89.19 187 ARG A O 1
ATOM 1521 N N . LEU A 1 188 ? -10.967 -10.456 1.136 1.00 90.00 188 LEU A N 1
ATOM 1522 C CA . LEU A 1 188 ? -9.591 -10.579 1.628 1.00 90.00 188 LEU A CA 1
ATOM 1523 C C . LEU A 1 188 ? -9.239 -9.485 2.646 1.00 90.00 188 LEU A C 1
ATOM 1525 O O . LEU A 1 188 ? -8.539 -9.756 3.621 1.00 90.00 188 LEU A O 1
ATOM 1529 N N . PHE A 1 189 ? -9.796 -8.278 2.504 1.00 91.06 189 PHE A N 1
ATOM 1530 C CA . PHE A 1 189 ? -9.587 -7.200 3.475 1.00 91.06 189 PHE A CA 1
ATOM 1531 C C . PHE A 1 189 ? -10.121 -7.535 4.875 1.00 91.06 189 PHE A C 1
ATOM 1533 O O . PHE A 1 189 ? -9.582 -7.039 5.864 1.00 91.06 189 PHE A O 1
ATOM 1540 N N . LYS A 1 190 ? -11.107 -8.434 4.982 1.00 91.56 190 LYS A N 1
ATOM 1541 C CA . LYS A 1 190 ? -11.730 -8.838 6.253 1.00 91.56 190 LYS A CA 1
ATOM 1542 C C . LYS A 1 190 ? -10.976 -9.937 7.005 1.00 91.56 190 LYS A C 1
ATOM 1544 O O . LYS A 1 190 ? -11.338 -10.224 8.139 1.00 91.56 190 LYS A O 1
ATOM 1549 N N . ILE A 1 191 ? -9.958 -10.557 6.400 1.00 89.75 191 ILE A N 1
ATOM 1550 C CA . ILE A 1 191 ? -9.153 -11.599 7.064 1.00 89.75 191 ILE A CA 1
ATOM 1551 C C . ILE A 1 191 ? -8.495 -11.011 8.318 1.00 89.75 191 ILE A C 1
ATOM 1553 O O . ILE A 1 191 ? -7.960 -9.907 8.259 1.00 89.75 191 ILE A O 1
ATOM 1557 N N . ASP A 1 192 ? -8.518 -11.719 9.443 1.00 84.62 192 ASP A N 1
ATOM 1558 C CA . ASP A 1 192 ? -7.937 -11.204 10.684 1.00 84.62 192 ASP A CA 1
ATOM 1559 C C . ASP A 1 192 ? -6.411 -11.008 10.577 1.00 84.62 192 ASP A C 1
ATOM 1561 O O . ASP A 1 192 ? -5.712 -11.737 9.870 1.00 84.62 192 ASP A O 1
ATOM 1565 N N . GLU A 1 193 ? -5.879 -10.010 11.284 1.00 81.31 193 GLU A N 1
ATOM 1566 C CA . GLU A 1 193 ? -4.443 -9.703 11.294 1.00 81.31 193 GLU A CA 1
ATOM 1567 C C . GLU A 1 193 ? -3.587 -10.805 11.923 1.00 81.31 193 GLU A C 1
ATOM 1569 O O . GLU A 1 193 ? -2.439 -10.985 11.515 1.00 81.31 193 GLU A O 1
ATOM 1574 N N . ARG A 1 194 ? -4.155 -11.593 12.844 1.00 80.88 194 ARG A N 1
ATOM 1575 C CA . ARG A 1 194 ? -3.505 -12.766 13.448 1.00 80.88 194 ARG A CA 1
ATOM 1576 C C . ARG A 1 194 ? -3.254 -13.878 12.430 1.00 80.88 194 ARG A C 1
ATOM 1578 O O . ARG A 1 194 ? -2.399 -14.729 12.643 1.00 80.88 194 ARG A O 1
ATOM 1585 N N . SER A 1 195 ? -3.950 -13.851 11.296 1.00 81.00 195 SER A N 1
ATOM 1586 C CA . SER A 1 195 ? -3.870 -14.861 10.242 1.00 81.00 195 SER A CA 1
ATOM 1587 C C . SER A 1 195 ? -3.073 -14.365 9.028 1.00 81.00 195 SER A C 1
ATOM 1589 O O . SER A 1 195 ? -3.514 -14.526 7.887 1.00 81.00 195 SER A O 1
ATOM 1591 N N . LYS A 1 196 ? -1.879 -13.782 9.250 1.00 76.50 196 LYS A N 1
ATOM 1592 C CA . LYS A 1 196 ? -0.988 -13.268 8.178 1.00 76.50 196 LYS A CA 1
ATOM 1593 C C . LYS A 1 196 ? -0.791 -14.290 7.047 1.00 76.50 196 LYS A C 1
ATOM 1595 O O . LYS A 1 196 ? -0.899 -13.939 5.872 1.00 76.50 196 LYS A O 1
ATOM 1600 N N . ASN A 1 197 ? -0.599 -15.562 7.400 1.00 82.25 197 ASN A N 1
ATOM 1601 C CA . ASN A 1 197 ? -0.405 -16.653 6.439 1.00 82.25 197 ASN A CA 1
ATOM 1602 C C . ASN A 1 197 ? -1.630 -16.875 5.541 1.00 82.25 197 ASN A C 1
ATOM 1604 O O . ASN A 1 197 ? -1.476 -17.088 4.342 1.00 82.25 197 ASN A O 1
ATOM 1608 N N . VAL A 1 198 ? -2.846 -16.760 6.085 1.00 86.56 198 VAL A N 1
ATOM 1609 C CA . VAL A 1 198 ? -4.090 -16.971 5.325 1.00 86.56 198 VAL A CA 1
ATOM 1610 C C . VAL A 1 198 ? -4.257 -15.897 4.258 1.00 86.56 198 VAL A C 1
ATOM 1612 O O . VAL A 1 198 ? -4.556 -16.214 3.109 1.00 86.56 198 VAL A O 1
ATOM 1615 N N . TYR A 1 199 ? -4.010 -14.630 4.605 1.00 88.00 199 TYR A N 1
ATOM 1616 C CA . TYR A 1 199 ? -4.049 -13.548 3.620 1.00 88.00 199 TYR A CA 1
ATOM 1617 C C . TYR A 1 199 ? -3.001 -13.749 2.524 1.00 88.00 199 TYR A C 1
ATOM 1619 O O . TYR A 1 199 ? -3.309 -13.594 1.344 1.00 88.00 199 TYR A O 1
ATOM 1627 N N . SER A 1 200 ? -1.783 -14.136 2.913 1.00 83.62 200 SER A N 1
ATOM 1628 C CA . SER A 1 200 ? -0.692 -14.402 1.975 1.00 83.62 200 SER A CA 1
ATOM 1629 C C . SER A 1 200 ? -1.039 -15.495 0.970 1.00 83.62 200 SER A C 1
ATOM 1631 O O . SER A 1 200 ? -0.953 -15.284 -0.241 1.00 83.62 200 SER A O 1
ATOM 1633 N N . LEU A 1 201 ? -1.514 -16.638 1.466 1.00 85.81 201 LEU A N 1
ATOM 1634 C CA . LEU A 1 201 ? -1.938 -17.765 0.641 1.00 85.81 201 LEU A CA 1
ATOM 1635 C C . LEU A 1 201 ? -3.092 -17.378 -0.285 1.00 85.81 201 LEU A C 1
ATOM 1637 O O . LEU A 1 201 ? -3.027 -17.625 -1.487 1.00 85.81 201 LEU A O 1
ATOM 1641 N N . ALA A 1 202 ? -4.119 -16.711 0.243 1.00 87.94 202 ALA A N 1
ATOM 1642 C CA . ALA A 1 202 ? -5.268 -16.300 -0.552 1.00 87.94 202 ALA A CA 1
ATOM 1643 C C . ALA A 1 202 ? -4.877 -15.323 -1.673 1.00 87.94 202 ALA A C 1
ATOM 1645 O O . ALA A 1 202 ? -5.350 -15.446 -2.803 1.00 87.94 202 ALA A O 1
ATOM 1646 N N . LYS A 1 203 ? -3.963 -14.391 -1.388 1.00 86.25 203 LYS A N 1
ATOM 1647 C CA . LYS A 1 203 ? -3.444 -13.435 -2.368 1.00 86.25 203 LYS A CA 1
ATOM 1648 C C . LYS A 1 203 ? -2.618 -14.144 -3.455 1.00 86.25 203 LYS A C 1
ATOM 1650 O O . LYS A 1 203 ? -2.862 -13.911 -4.638 1.00 86.25 203 LYS A O 1
ATOM 1655 N N . LYS A 1 204 ? -1.758 -15.108 -3.092 1.00 85.12 204 LYS A N 1
ATOM 1656 C CA . LYS A 1 204 ? -1.056 -15.980 -4.060 1.00 85.12 204 LYS A CA 1
ATOM 1657 C C . LYS A 1 204 ? -2.029 -16.746 -4.965 1.00 85.12 204 LYS A C 1
ATOM 1659 O O . LYS A 1 204 ? -1.849 -16.749 -6.182 1.00 85.12 204 LYS A O 1
ATOM 1664 N N . LEU A 1 205 ? -3.084 -17.342 -4.405 1.00 85.69 205 LEU A N 1
ATOM 1665 C CA . LEU A 1 205 ? -4.097 -18.078 -5.175 1.00 85.69 205 LEU A CA 1
ATOM 1666 C C . LEU A 1 205 ? -4.813 -17.188 -6.198 1.00 85.69 205 LEU A C 1
ATOM 1668 O O . LEU A 1 205 ? -4.953 -17.574 -7.359 1.00 85.69 205 LEU A O 1
ATOM 1672 N N . VAL A 1 206 ? -5.207 -15.977 -5.794 1.00 85.50 206 VAL A N 1
ATOM 1673 C CA . VAL A 1 206 ? -5.819 -14.983 -6.689 1.00 85.50 206 VAL A CA 1
ATOM 1674 C C . VAL A 1 206 ? -4.900 -14.660 -7.872 1.00 85.50 206 VAL A C 1
ATOM 1676 O O . VAL A 1 206 ? -5.354 -14.593 -9.019 1.00 85.50 206 VAL A O 1
ATOM 1679 N N . TYR A 1 207 ? -3.598 -14.519 -7.625 1.00 78.88 207 TYR A N 1
ATOM 1680 C CA . TYR A 1 207 ? -2.629 -14.257 -8.686 1.00 78.88 207 TYR A CA 1
ATOM 1681 C C . TYR A 1 207 ? -2.432 -15.438 -9.628 1.00 78.88 207 TYR A C 1
ATOM 1683 O O . TYR A 1 207 ? -2.487 -15.251 -10.845 1.00 78.88 207 TYR A O 1
ATOM 1691 N N . HIS A 1 208 ? -2.286 -16.653 -9.101 1.00 79.00 208 HIS A N 1
ATOM 1692 C CA . HIS A 1 208 ? -2.194 -17.854 -9.932 1.00 79.00 208 HIS A CA 1
ATOM 1693 C C . HIS A 1 208 ? -3.442 -18.043 -10.803 1.00 79.00 208 HIS A C 1
ATOM 1695 O O . HIS A 1 208 ? -3.327 -18.319 -12.000 1.00 79.00 208 HIS A O 1
ATOM 1701 N N . GLN A 1 209 ? -4.636 -17.813 -10.249 1.00 78.38 209 GLN A N 1
ATOM 1702 C CA . GLN A 1 209 ? -5.883 -17.866 -11.011 1.00 78.38 209 GLN A CA 1
ATOM 1703 C C . GLN A 1 209 ? -5.898 -16.835 -12.151 1.00 78.38 209 GLN A C 1
ATOM 1705 O O . GLN A 1 209 ? -6.313 -17.147 -13.269 1.00 78.38 209 GLN A O 1
ATOM 1710 N N . SER A 1 210 ? -5.409 -15.619 -11.898 1.00 73.06 210 SER A N 1
ATOM 1711 C CA . SER A 1 210 ? -5.291 -14.566 -12.912 1.00 73.06 210 SER A CA 1
ATOM 1712 C C . SER A 1 210 ? -4.361 -14.963 -14.059 1.00 73.06 210 SER A C 1
ATOM 1714 O O . SER A 1 210 ? -4.724 -14.834 -15.230 1.00 73.06 210 SER A O 1
ATOM 1716 N N . ILE A 1 211 ? -3.188 -15.518 -13.735 1.00 72.25 211 ILE A N 1
ATOM 1717 C CA . ILE A 1 211 ? -2.218 -16.008 -14.724 1.00 72.25 211 ILE A CA 1
ATOM 1718 C C . ILE A 1 211 ? -2.847 -17.106 -15.585 1.00 72.25 211 ILE A C 1
ATOM 1720 O O . ILE A 1 211 ? -2.767 -17.040 -16.813 1.00 72.25 211 ILE A O 1
ATOM 1724 N N . ASN A 1 212 ? -3.533 -18.070 -14.967 1.00 64.75 212 ASN A N 1
ATOM 1725 C CA . ASN A 1 212 ? -4.202 -19.158 -15.680 1.00 64.75 212 ASN A CA 1
ATOM 1726 C C . ASN A 1 212 ? -5.306 -18.645 -16.613 1.00 64.75 212 ASN A C 1
ATOM 1728 O O . ASN A 1 212 ? -5.382 -19.064 -17.769 1.00 64.75 212 ASN A O 1
ATOM 1732 N N . ASN A 1 213 ? -6.118 -17.690 -16.159 1.00 65.06 213 ASN A N 1
ATOM 1733 C CA . ASN A 1 213 ? -7.156 -17.075 -16.987 1.00 65.06 213 ASN A CA 1
ATOM 1734 C C . ASN A 1 213 ? -6.562 -16.292 -18.166 1.00 65.06 213 ASN A C 1
ATOM 1736 O O . ASN A 1 213 ? -7.082 -16.357 -19.281 1.00 65.06 213 ASN A O 1
ATOM 1740 N N . ASN A 1 214 ? -5.453 -15.585 -17.947 1.00 60.34 214 ASN A N 1
ATOM 1741 C CA . ASN A 1 214 ? -4.754 -14.857 -19.004 1.00 60.34 214 ASN A CA 1
ATOM 1742 C C . ASN A 1 214 ? -4.095 -15.805 -20.018 1.00 60.34 214 ASN A C 1
ATOM 1744 O O . ASN A 1 214 ? -4.143 -15.528 -21.216 1.00 60.34 214 ASN A O 1
ATOM 1748 N N . ARG A 1 215 ? -3.543 -16.943 -19.570 1.00 61.03 215 ARG A N 1
ATOM 1749 C CA . ARG A 1 215 ? -3.032 -18.006 -20.453 1.00 61.03 215 ARG A CA 1
ATOM 1750 C C . ARG A 1 215 ? -4.155 -18.597 -21.305 1.00 61.03 215 ARG A C 1
ATOM 1752 O O . ARG A 1 215 ? -4.030 -18.593 -22.524 1.00 61.03 215 ARG A O 1
ATOM 1759 N N . LYS A 1 216 ? -5.283 -18.996 -20.701 1.00 59.22 216 LYS A N 1
ATOM 1760 C CA . LYS A 1 216 ? -6.457 -19.516 -21.434 1.00 59.22 216 LYS A CA 1
ATOM 1761 C C . LYS A 1 216 ? -6.966 -18.531 -22.494 1.00 59.22 216 LYS A C 1
ATOM 1763 O O . LYS A 1 216 ? -7.200 -18.924 -23.630 1.00 59.22 216 LYS A O 1
ATOM 1768 N N . LYS A 1 217 ? -7.057 -17.237 -22.163 1.00 58.50 217 LYS A N 1
ATOM 1769 C CA . LYS A 1 217 ? -7.451 -16.193 -23.128 1.00 58.50 217 LYS A CA 1
ATOM 1770 C C . LYS A 1 217 ? -6.444 -16.000 -24.266 1.00 58.50 217 LYS A C 1
ATOM 1772 O O . LYS A 1 217 ? -6.865 -15.715 -25.383 1.00 58.50 217 LYS A O 1
ATOM 1777 N N . LYS A 1 218 ? -5.137 -16.136 -24.004 1.00 56.03 218 LYS A N 1
ATOM 1778 C CA . LYS A 1 218 ? -4.107 -16.111 -25.057 1.00 56.03 218 LYS A CA 1
ATOM 1779 C C . LYS A 1 218 ? -4.264 -17.289 -26.016 1.00 56.03 218 LYS A C 1
ATOM 1781 O O . LYS A 1 218 ? -4.271 -17.049 -27.216 1.00 56.03 218 LYS A O 1
ATOM 1786 N N . PHE A 1 219 ? -4.467 -18.501 -25.491 1.00 43.28 219 PHE A N 1
ATOM 1787 C CA . PHE A 1 219 ? -4.736 -19.680 -26.319 1.00 43.28 219 PHE A CA 1
ATOM 1788 C C . PHE A 1 219 ? -5.973 -19.474 -27.204 1.00 43.28 219 PHE A C 1
ATOM 1790 O O . PHE A 1 219 ? -5.900 -19.688 -28.404 1.00 43.28 219 PHE A O 1
ATOM 1797 N N . MET A 1 220 ? -7.088 -18.966 -26.668 1.00 37.44 220 MET A N 1
ATOM 1798 C CA . MET A 1 220 ? -8.288 -18.731 -27.490 1.00 37.44 220 MET A CA 1
ATOM 1799 C C . MET A 1 220 ? -8.077 -17.683 -28.598 1.00 37.44 220 MET A C 1
ATOM 1801 O O . MET A 1 220 ? -8.620 -17.840 -29.686 1.00 37.44 220 MET A O 1
ATOM 1805 N N . LYS A 1 221 ? -7.263 -16.644 -28.362 1.00 43.94 221 LYS A N 1
ATOM 1806 C CA . LYS A 1 221 ? -6.935 -15.647 -29.396 1.00 43.94 221 LYS A CA 1
ATOM 1807 C C . LYS A 1 221 ? -6.022 -16.189 -30.497 1.00 43.94 221 LYS A C 1
ATOM 1809 O O . LYS A 1 221 ? -6.189 -15.784 -31.639 1.00 43.94 221 LYS A O 1
ATOM 1814 N N . SER A 1 222 ? -5.085 -17.088 -30.184 1.00 40.41 222 SER A N 1
ATOM 1815 C CA . SER A 1 222 ? -4.218 -17.691 -31.207 1.00 40.41 222 SER A CA 1
ATOM 1816 C C . SER A 1 222 ? -4.975 -18.638 -32.141 1.00 40.41 222 SER A C 1
ATOM 1818 O O . SER A 1 222 ? -4.621 -18.727 -33.307 1.00 40.41 222 SER A O 1
ATOM 1820 N N . TYR A 1 223 ? -6.052 -19.283 -31.678 1.00 39.88 223 TYR A N 1
ATOM 1821 C CA . TYR A 1 223 ? -6.897 -20.116 -32.546 1.00 39.88 223 TYR A CA 1
ATOM 1822 C C . TYR A 1 223 ? -7.797 -19.305 -33.493 1.00 39.88 223 TYR A C 1
ATOM 1824 O O . TYR A 1 223 ? -8.156 -19.806 -34.550 1.00 39.88 223 TYR A O 1
ATOM 1832 N N . GLN A 1 224 ? -8.128 -18.050 -33.168 1.00 37.44 224 GLN A N 1
ATOM 1833 C CA . GLN A 1 224 ? -8.893 -17.175 -34.072 1.00 37.44 224 GLN A CA 1
ATOM 1834 C C . GLN A 1 224 ? -8.046 -16.560 -35.197 1.00 37.44 224 GLN A C 1
ATOM 1836 O O . GLN A 1 224 ? -8.604 -16.117 -36.193 1.00 37.44 224 GLN A O 1
ATOM 1841 N N . LEU A 1 225 ? -6.718 -16.533 -35.050 1.00 39.06 225 LEU A N 1
ATOM 1842 C CA . LEU A 1 225 ? -5.783 -16.014 -36.058 1.00 39.06 225 LEU A CA 1
ATOM 1843 C C . LEU A 1 225 ? -5.322 -17.073 -37.074 1.00 39.06 225 LEU A C 1
ATOM 1845 O O . LEU A 1 225 ? -4.667 -16.713 -38.040 1.00 39.06 225 LEU A O 1
ATOM 1849 N N . ASN A 1 226 ? -5.688 -18.345 -36.881 1.00 36.91 226 ASN A N 1
ATOM 1850 C CA . ASN A 1 226 ? -5.355 -19.459 -37.781 1.00 36.91 226 ASN A CA 1
ATOM 1851 C C . ASN A 1 226 ? -6.580 -19.972 -38.570 1.00 36.91 226 ASN A C 1
ATOM 1853 O O . ASN A 1 226 ? -6.598 -21.123 -38.997 1.00 36.91 226 ASN A O 1
ATOM 1857 N N . LEU A 1 227 ? -7.629 -19.153 -38.700 1.00 37.94 227 LEU A N 1
ATOM 1858 C CA . LEU A 1 227 ? -8.890 -19.503 -39.373 1.00 37.94 227 LEU A CA 1
ATOM 1859 C C . LEU A 1 227 ? -9.256 -18.549 -40.527 1.00 37.94 227 LEU A C 1
ATOM 1861 O O . LEU A 1 227 ? -10.419 -18.495 -40.918 1.00 37.94 227 LEU A O 1
ATOM 1865 N N . TYR A 1 228 ? -8.277 -17.830 -41.082 1.00 37.00 228 TYR A N 1
ATOM 1866 C CA . TYR A 1 228 ? -8.418 -17.063 -42.323 1.00 37.00 228 TYR A CA 1
ATOM 1867 C C . TYR A 1 228 ? -7.236 -17.333 -43.244 1.00 37.00 228 TYR A C 1
ATOM 1869 O O . TYR A 1 228 ? -6.097 -17.316 -42.725 1.00 37.00 228 TYR A O 1
#